Protein 5N4K (pdb70)

GO terms:
  GO:0030430 host cell cytoplasm (C, IDA)
  GO:0003677 DNA binding (F, IDA)
  GO:0003723 RNA binding (F, IDA)

Foldseek 3Di:
DPDDDDDDWFAALAFWKFFDDDDDPQVQDDQAWFFDDDDDLQFSWWKWAWDWDFDDDVTGTGTIITGTDTALETPPNPDFAPDDDPRIHIHHDPSYHRDHGPPYGDDPPDDHHHGDGPDDRDPRIDGDDD/DDDDDDDWFDFLAFWKFFPDPDDPQPQQDQAWFFDDDDDLQFSWWKWAWDWDFDDDVTGTGTIITGTDTALETPPNPDFAPDDDPRIHIHHDPSYHRDHGPPYGDDPPDDHHHGDGPDDRDPRIDG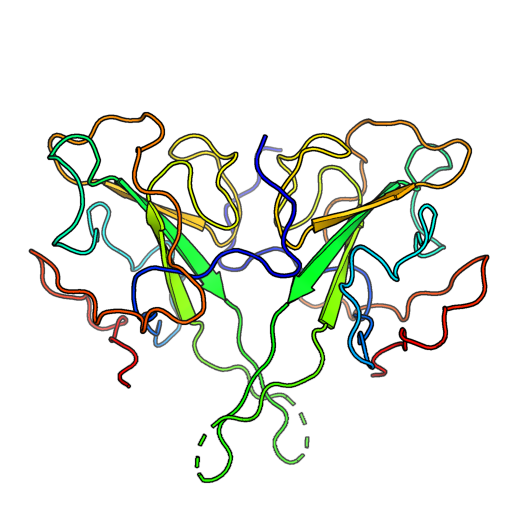DDD

Secondary structure (DSSP, 8-state):
--PPP-SSPPPPSBPPEEE-SSS-HHHHS-TT---SSSS-GGG-EEEEEEEEEEE----EEEEEEEEEEETT-STTTTPPTT---TTEEEEE-TT--SS--S-----TTSPPBPP--SSPPPTTEEEPP-/-----SSPPPPSBPPEEE-SSS-HHHHS-TT---SSSS-GGG-EEEEEEEEEEE----EEEEEEEEEEETT-STTTTPPTT---TTEEEEE-TT--SS--S-----TTSPPBPP--SSPPPTTEEE---

Organism: Human coronavirus NL63 (NCBI:txid277944)

B-factor: mean 22.77, std 13.0, range [8.79, 83.4]

Solvent-accessible surface area: 14541 Å² total; per-residue (Å²): 151,81,73,89,162,126,70,26,35,17,28,6,19,5,26,11,0,44,3,44,88,116,75,13,0,65,159,11,10,33,175,30,0,1,0,80,68,56,43,87,144,51,17,22,1,0,0,0,32,6,79,58,53,124,140,113,65,138,132,62,99,38,53,14,43,0,43,2,20,1,2,12,5,1,14,8,105,39,3,164,48,168,70,131,13,40,6,14,11,37,1,22,47,154,43,26,104,90,81,100,17,100,36,33,59,35,75,124,148,80,99,40,98,90,3,137,35,76,58,90,56,28,130,20,8,52,45,32,112,170,234,91,85,155,124,72,27,34,18,26,6,17,5,12,20,0,46,0,54,49,118,85,8,1,54,149,14,10,34,175,31,0,1,0,81,68,54,44,83,146,57,16,22,1,0,0,0,31,5,78,77,51,64,127,117,72,151,92,63,124,35,51,6,38,0,45,2,21,1,3,12,4,2,13,7,105,35,3,155,46,164,72,169,15,41,6,14,11,38,0,21,47,154,41,25,117,91,90,100,17,98,36,34,58,34,97,119,149,88,94,44,98,79,3,126,37,77,61,89,55,30,127,27,9,52,45,39,78,142

Radius of gyration: 18.5 Å; Cα contacts (8 Å, |Δi|>4): 585; chains: 2; bounding box: 44×46×51 Å

Nearest PDB structures (foldseek):
  5n4k-assembly1_B  TM=1.006E+00  e=3.293E-24  Human coronavirus NL63
  8k75-assembly1_A  TM=9.625E-01  e=5.113E-14  Feline infectious peritonitis virus (strain 79-1146)
  7vnu-assembly4_D  TM=9.032E-01  e=4.075E-09  Severe acute respiratory syndrome coronavirus 2
  6lnn-assembly2_B  TM=8.751E-01  e=3.645E-09  Middle East respiratory syndrome-related coronavirus
  4ud1-assembly3_C  TM=8.391E-01  e=2.204E-09  Middle East respiratory syndrome-related coronavirus

InterPro domains:
  IPR001218 Nucleocapsid protein, coronavirus [PF00937] (17-347)
  IPR001218 Nucleocapsid protein, coronavirus [PIRSF003888] (8-358)
  IPR037179 Nucleocapsid protein, C-terminal [SSF103068] (227-334)
  IPR037195 Nucleocapsid protein, N-terminal [SSF110304] (1-150)
  IPR042548 Nucleocapsid protein, alphacoronavirus [MF_04095] (1-377)
  IPR044344 Nucleocapsid (N) protein, C-terminal domain, coronavirus [PS51929] (223-337)
  IPR044344 Nucleocapsid (N) protein, C-terminal domain, coronavirus [cd21595] (245-328)
  IPR044345 Nucleocapsid (N) protein, N-terminal domain, coronavirus [PS51928] (17-139)
  IPR044345 Nucleocapsid (N) protein, N-terminal domain, coronavirus [cd21554] (17-137)

Sequence (259 aa):
DRAARKKFPPPSFYMMPLLVSSSDKKAPYRRVIPRNLVPIGKGNNKDDEQIGYWNVQERWRMMRRRVDLPPKVHFYYLGTGPHKKDDLKKFRQRSDGVVWVAKEEGAKKTVNTSLGNRKRNQQKPLEPKFSIALPPELSVVEFRAARKKFPPPSFYMMPLLVSSSSDKKAPYRRVIPRNLVPIGKGNNKDDEQIGYWNVQERWRMRRRVDLPPKVHFYYLGTGPHKDDLKFRQRSDGVVWVAKEEGAKKTVNTSLGNRKRNQQKPLEPKKFSIALPPELSVVEF

Structure (mmCIF, N/CA/C/O backbone):
data_5N4K
#
_entry.id   5N4K
#
_cell.length_a   48.090
_cell.length_b   48.090
_cell.length_c   101.220
_cell.angle_alpha   90.00
_cell.angle_beta   90.00
_cell.angle_gamma   120.00
#
_symmetry.space_group_name_H-M   'P 32'
#
loop_
_entity.id
_entity.type
_entity.pdbx_description
1 polymer Nucleoprotein
2 non-polymer 'SULFATE ION'
3 water water
#
loop_
_atom_site.group_PDB
_atom_site.id
_atom_site.type_symbol
_atom_site.label_atom_id
_atom_site.label_alt_id
_atom_site.label_comp_id
_atom_site.label_asym_id
_atom_site.label_entity_id
_atom_site.label_seq_id
_atom_site.pdbx_PDB_ins_code
_atom_site.Cartn_x
_atom_site.Cartn_y
_atom_site.Cartn_z
_atom_site.occupancy
_atom_site.B_iso_or_equiv
_atom_site.auth_seq_id
_atom_site.auth_comp_id
_atom_site.auth_asym_id
_atom_site.auth_atom_id
_atom_site.pdbx_PDB_model_num
ATOM 1 N N . ASP A 1 19 ? -16.398 20.413 15.840 1.00 74.13 9 ASP A N 1
ATOM 2 C CA . ASP A 1 19 ? -16.171 20.576 17.312 1.00 68.58 9 ASP A CA 1
ATOM 3 C C . ASP A 1 19 ? -15.044 21.575 17.568 1.00 70.33 9 ASP A C 1
ATOM 4 O O . ASP A 1 19 ? -14.752 22.441 16.741 1.00 67.30 9 ASP A O 1
ATOM 6 N N . ARG A 1 20 ? -14.470 21.466 18.761 1.00 72.89 10 ARG A N 1
ATOM 7 C CA . ARG A 1 20 ? -13.060 21.763 19.021 1.00 67.80 10 ARG A CA 1
ATOM 8 C C . ARG A 1 20 ? -12.636 20.476 19.773 1.00 73.26 10 ARG A C 1
ATOM 9 O O . ARG A 1 20 ? -12.594 20.418 21.017 1.00 75.94 10 ARG A O 1
ATOM 11 N N . ALA A 1 21 ? -12.405 19.428 18.974 1.00 74.30 11 ALA A N 1
ATOM 12 C CA . ALA A 1 21 ? -12.130 18.048 19.432 1.00 72.11 11 ALA A CA 1
ATOM 13 C C . ALA A 1 21 ? -11.072 17.871 20.565 1.00 68.25 11 ALA A C 1
ATOM 14 O O . ALA A 1 21 ? -10.094 18.636 20.651 1.00 70.63 11 ALA A O 1
ATOM 16 N N . ALA A 1 22 ? -11.274 16.849 21.411 1.00 53.65 12 ALA A N 1
ATOM 17 C CA . ALA A 1 22 ? -10.283 16.444 22.408 1.00 45.98 12 ALA A CA 1
ATOM 18 C C . ALA A 1 22 ? -8.900 16.272 21.770 1.00 45.45 12 ALA A C 1
ATOM 19 O O . ALA A 1 22 ? -8.764 15.814 20.618 1.00 40.55 12 ALA A O 1
ATOM 21 N N . ARG A 1 23 ? -7.874 16.645 22.518 1.00 41.76 13 ARG A N 1
ATOM 22 C CA . ARG A 1 23 ? -6.510 16.487 22.026 1.00 40.65 13 ARG A CA 1
ATOM 23 C C . ARG A 1 23 ? -6.098 15.018 22.002 1.00 37.90 13 ARG A C 1
ATOM 24 O O . ARG A 1 23 ? -6.502 14.195 22.849 1.00 37.96 13 ARG A O 1
ATOM 32 N N . LYS A 1 24 ? -5.306 14.716 20.976 1.00 31.23 14 LYS A N 1
ATOM 33 C CA . LYS A 1 24 ? -4.727 13.433 20.715 1.00 28.73 14 LYS A CA 1
ATOM 34 C C . LYS A 1 24 ? -3.232 13.496 20.920 1.00 25.74 14 LYS A C 1
ATOM 35 O O . LYS A 1 24 ? -2.613 14.576 20.848 1.00 31.90 14 LYS A O 1
ATOM 41 N N . LYS A 1 25 ? -2.634 12.366 21.168 1.00 24.65 15 LYS A N 1
ATOM 42 C CA . LYS A 1 25 ? -1.246 12.395 21.522 1.00 25.19 15 LYS A CA 1
ATOM 43 C C . LYS A 1 25 ? -0.260 12.491 20.383 1.00 24.14 15 LYS A C 1
ATOM 44 O O . LYS A 1 25 ? 0.848 12.890 20.620 1.00 21.07 15 LYS A O 1
ATOM 50 N N . PHE A 1 26 ? -0.639 12.134 19.137 1.00 18.70 16 PHE A N 1
ATOM 51 C CA . PHE A 1 26 ? 0.265 12.085 18.026 1.00 18.87 16 PHE A CA 1
ATOM 52 C C . PHE A 1 26 ? -0.315 12.977 16.940 1.00 16.61 16 PHE A C 1
ATOM 53 O O . PHE A 1 26 ? -1.515 13.246 16.920 1.00 16.66 16 PHE A O 1
ATOM 61 N N . PRO A 1 27 ? 0.558 13.440 16.056 1.00 15.64 17 PRO A N 1
ATOM 62 C CA . PRO A 1 27 ? 0.015 14.204 14.942 1.00 15.64 17 PRO A CA 1
ATOM 63 C C . PRO A 1 27 ? -0.850 13.336 14.053 1.00 14.01 17 PRO A C 1
ATOM 64 O O . PRO A 1 27 ? -0.730 12.095 14.064 1.00 15.88 17 PRO A O 1
ATOM 68 N N . PRO A 1 28 ? -1.739 13.987 13.296 1.00 14.30 18 PRO A N 1
ATOM 69 C CA . PRO A 1 28 ? -2.702 13.183 12.565 1.00 15.85 18 PRO A CA 1
ATOM 70 C C . PRO A 1 28 ? -2.090 12.364 11.443 1.00 15.48 18 PRO A C 1
ATOM 71 O O . PRO A 1 28 ? -1.176 12.812 10.744 1.00 15.10 18 PRO A O 1
ATOM 75 N N . PRO A 1 29 ? -2.668 11.148 11.225 1.00 15.51 19 PRO A N 1
ATOM 76 C CA . PRO A 1 29 ? -2.215 10.349 10.107 1.00 15.76 19 PRO A CA 1
ATOM 77 C C . PRO A 1 29 ? -2.843 10.787 8.791 1.00 13.05 19 PRO A C 1
ATOM 78 O O . PRO A 1 29 ? -3.912 11.339 8.748 1.00 14.63 19 PRO A O 1
ATOM 82 N N . SER A 1 30 ? -2.144 10.480 7.715 1.00 13.38 20 SER A N 1
ATOM 83 C CA . SER A 1 30 ? -2.609 10.739 6.343 1.00 12.02 20 SER A CA 1
ATOM 84 C C . SER A 1 30 ? -3.575 9.662 5.925 1.00 14.17 20 SER A C 1
ATOM 85 O O . SER A 1 30 ? -3.448 8.515 6.294 1.00 14.48 20 SER A O 1
ATOM 88 N N . PHE A 1 31 ? -4.517 10.044 5.094 1.00 12.89 21 PHE A N 1
ATOM 89 C CA . PHE A 1 31 ? -5.392 9.061 4.448 1.00 11.69 21 PHE A CA 1
ATOM 90 C C . PHE A 1 31 ? -4.628 8.153 3.520 1.00 14.65 21 PHE A C 1
ATOM 91 O O . PHE A 1 31 ? -5.189 7.070 3.124 1.00 16.02 21 PHE A O 1
ATOM 99 N N . TYR A 1 32 ? -3.438 8.522 3.068 1.00 12.38 22 TYR A N 1
ATOM 100 C CA . TYR A 1 32 ? -2.736 7.835 2.020 1.00 11.73 22 TYR A CA 1
ATOM 101 C C . TYR A 1 32 ? -1.374 7.321 2.456 1.00 12.63 22 TYR A C 1
ATOM 102 O O . TYR A 1 32 ? -0.746 7.901 3.321 1.00 12.63 22 TYR A O 1
ATOM 111 N N . MET A 1 33 ? -0.909 6.238 1.828 1.00 12.96 23 MET A N 1
ATOM 112 C CA A MET A 1 33 ? 0.471 5.875 1.902 0.70 13.78 23 MET A CA 1
ATOM 113 C CA B MET A 1 33 ? 0.477 5.849 1.883 0.30 13.84 23 MET A CA 1
ATOM 114 C C . MET A 1 33 ? 1.369 7.012 1.454 1.00 12.81 23 MET A C 1
ATOM 115 O O . MET A 1 33 ? 0.979 7.799 0.580 1.00 13.01 23 MET A O 1
ATOM 124 N N . PRO A 1 34 ? 2.586 7.089 1.976 1.00 12.67 24 PRO A N 1
ATOM 125 C CA . PRO A 1 34 ? 3.544 8.108 1.507 1.00 12.96 24 PRO A CA 1
ATOM 126 C C . PRO A 1 34 ? 4.100 7.796 0.145 1.00 15.14 24 PRO A C 1
ATOM 127 O O . PRO A 1 34 ? 4.025 6.653 -0.366 1.00 15.48 24 PRO A O 1
ATOM 131 N N . LEU A 1 35 ? 4.750 8.804 -0.450 1.00 12.28 25 LEU A N 1
ATOM 132 C CA . LEU A 1 35 ? 5.636 8.617 -1.570 1.00 13.33 25 LEU A CA 1
ATOM 133 C C . LEU A 1 35 ? 7.059 8.706 -1.023 1.00 13.67 25 LEU A C 1
ATOM 134 O O . LEU A 1 35 ? 7.361 9.376 0.002 1.00 13.22 25 LEU A O 1
ATOM 139 N N . LEU A 1 36 ? 7.991 8.092 -1.785 1.00 14.32 26 LEU A N 1
ATOM 140 C CA . LEU A 1 36 ? 9.390 8.177 -1.528 1.00 14.69 26 LEU A CA 1
ATOM 141 C C . LEU A 1 36 ? 10.024 9.131 -2.575 1.00 13.10 26 LEU A C 1
ATOM 142 O O . LEU A 1 36 ? 9.710 9.024 -3.751 1.00 14.36 26 LEU A O 1
ATOM 147 N N . VAL A 1 37 ? 10.932 9.988 -2.134 1.00 15.05 27 VAL A N 1
ATOM 148 C CA . VAL A 1 37 ? 11.622 10.916 -3.031 1.00 14.20 27 VAL A CA 1
ATOM 149 C C . VAL A 1 37 ? 13.042 10.442 -3.202 1.00 15.22 27 VAL A C 1
ATOM 150 O O . VAL A 1 37 ? 13.864 10.623 -2.303 1.00 15.90 27 VA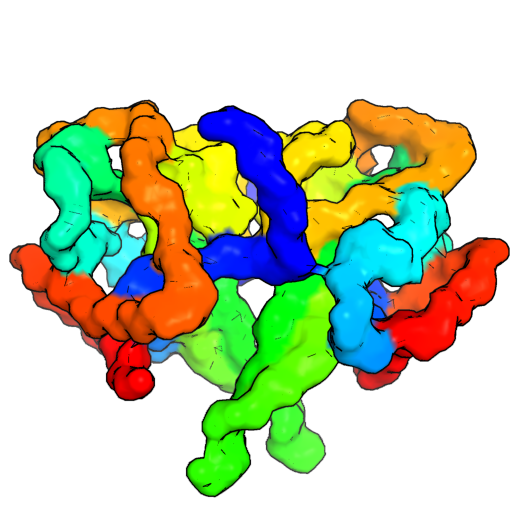L A O 1
ATOM 154 N N . SER A 1 38 ? 13.314 9.792 -4.352 1.00 15.09 28 SER A N 1
ATOM 155 C CA A SER A 1 38 ? 14.636 9.256 -4.693 0.30 15.53 28 SER A CA 1
ATOM 156 C CA B SER A 1 38 ? 14.663 9.281 -4.590 0.70 17.73 28 SER A CA 1
ATOM 157 C C . SER A 1 38 ? 15.467 10.349 -5.374 1.00 19.72 28 SER A C 1
ATOM 158 O O . SER A 1 38 ? 15.047 11.550 -5.497 1.00 24.36 28 SER A O 1
ATOM 163 N N . SER A 1 39 ? 16.530 9.978 -6.008 1.00 21.94 29 SER A N 1
ATOM 164 C CA . SER A 1 39 ? 17.486 11.002 -6.579 1.00 27.41 29 SER A CA 1
ATOM 165 C C . SER A 1 39 ? 17.899 12.208 -5.640 1.00 27.42 29 SER A C 1
ATOM 166 O O . SER A 1 39 ? 17.736 12.118 -4.421 1.00 29.82 29 SER A O 1
ATOM 169 N N . ASP A 1 40 ? 18.471 13.292 -6.202 1.00 29.56 30 ASP A N 1
ATOM 170 C CA . ASP A 1 40 ? 19.054 14.380 -5.387 1.00 37.50 30 ASP A CA 1
ATOM 171 C C . ASP A 1 40 ? 18.111 15.569 -5.029 1.00 41.50 30 ASP A C 1
ATOM 172 O O . ASP A 1 40 ? 18.110 16.107 -3.880 1.00 45.21 30 ASP A O 1
ATOM 177 N N . LYS A 1 41 ? 17.243 15.867 -5.978 1.00 32.84 31 LYS A N 1
ATOM 178 C CA A LYS A 1 41 ? 16.439 17.101 -5.984 0.50 29.04 31 LYS A CA 1
ATOM 179 C CA B LYS A 1 41 ? 16.458 17.106 -5.970 0.50 28.39 31 LYS A CA 1
ATOM 180 C C . LYS A 1 41 ? 15.499 17.230 -4.780 1.00 29.32 31 LYS A C 1
ATOM 181 O O . LYS A 1 41 ? 14.949 16.233 -4.272 1.00 30.68 31 LYS A O 1
ATOM 192 N N . ALA A 1 42 ? 15.260 18.459 -4.417 1.00 25.97 32 ALA A N 1
ATOM 193 C CA . ALA A 1 42 ? 14.294 18.797 -3.359 1.00 26.57 32 ALA A CA 1
ATOM 194 C C . ALA A 1 42 ? 12.891 18.327 -3.727 1.00 21.21 32 ALA A C 1
ATOM 195 O O . ALA A 1 42 ? 12.405 18.486 -4.821 1.00 21.42 32 ALA A O 1
ATOM 197 N N . PRO A 1 43 ? 12.169 17.853 -2.701 1.00 19.02 33 PRO A N 1
ATOM 198 C CA . PRO A 1 43 ? 10.761 17.541 -2.905 1.00 16.72 33 PRO A CA 1
ATOM 199 C C . PRO A 1 43 ? 9.962 18.663 -3.539 1.00 16.87 33 PRO A C 1
ATOM 200 O O . PRO A 1 43 ? 9.077 18.433 -4.414 1.00 17.21 33 PRO A O 1
ATOM 204 N N . TYR A 1 44 ? 10.185 19.918 -3.081 1.00 16.90 34 TYR A N 1
ATOM 205 C CA . TYR A 1 44 ? 9.471 21.001 -3.710 1.00 17.39 34 TYR A CA 1
ATOM 206 C C . TYR A 1 44 ? 9.659 21.193 -5.231 1.00 18.51 34 TYR A C 1
ATOM 207 O O . TYR A 1 44 ? 8.798 21.768 -5.857 1.00 20.16 34 TYR A O 1
ATOM 216 N N . ARG A 1 45 ? 10.778 20.677 -5.690 1.00 19.73 35 ARG A N 1
ATOM 217 C CA A ARG A 1 45 ? 11.136 20.727 -7.106 0.50 23.24 35 ARG A CA 1
ATOM 218 C CA B ARG A 1 45 ? 11.087 20.743 -7.117 0.50 21.57 35 ARG A CA 1
ATOM 219 C C . ARG A 1 45 ? 10.492 19.622 -7.909 1.00 21.58 35 ARG A C 1
ATOM 220 O O . ARG A 1 45 ? 10.053 19.816 -9.053 1.00 24.03 35 ARG A O 1
ATOM 235 N N . VAL A 1 46 ? 10.359 18.440 -7.330 1.00 17.22 36 VAL A N 1
ATOM 236 C CA . VAL A 1 46 ? 9.921 17.324 -8.052 1.00 18.27 36 VAL A CA 1
ATOM 237 C C . VAL A 1 46 ? 8.455 17.018 -8.024 1.00 17.25 36 VAL A C 1
ATOM 238 O O . VAL A 1 46 ? 7.906 16.307 -8.865 1.00 19.16 36 VAL A O 1
ATOM 242 N N . ILE A 1 47 ? 7.751 17.482 -6.983 1.00 13.33 37 ILE A N 1
ATOM 243 C CA . ILE A 1 47 ? 6.382 17.164 -6.863 1.00 12.38 37 ILE A CA 1
ATOM 244 C C . ILE A 1 47 ? 5.561 18.122 -7.711 1.00 13.87 37 ILE A C 1
ATOM 245 O O . ILE A 1 47 ? 5.623 19.361 -7.488 1.00 14.33 37 ILE A O 1
ATOM 250 N N . PRO A 1 48 ? 4.827 17.636 -8.734 1.00 12.82 38 PRO A N 1
ATOM 251 C CA . PRO A 1 48 ? 4.048 18.555 -9.615 1.00 12.90 38 PRO A CA 1
ATOM 252 C C . PRO A 1 48 ? 3.014 19.364 -8.838 1.00 11.86 38 PRO A C 1
ATOM 253 O O . PRO A 1 48 ? 2.477 18.926 -7.819 1.00 11.80 38 PRO A O 1
ATOM 257 N N . ARG A 1 49 ? 2.684 20.567 -9.393 1.00 12.57 39 ARG A N 1
ATOM 258 C CA . ARG A 1 49 ? 1.751 21.500 -8.816 1.00 12.45 39 ARG A CA 1
ATOM 259 C C . ARG A 1 49 ? 0.447 20.893 -8.502 1.00 11.29 39 ARG A C 1
ATOM 260 O O . ARG A 1 49 ? -0.265 21.392 -7.608 1.00 11.69 39 ARG A O 1
ATOM 268 N N . ASN A 1 50 ? 0.003 19.854 -9.254 1.00 11.06 40 ASN A N 1
ATOM 269 C CA . ASN A 1 50 ? -1.305 19.337 -9.170 1.00 11.83 40 ASN A CA 1
ATOM 270 C C . ASN A 1 50 ? -1.322 17.850 -8.755 1.00 11.77 40 ASN A C 1
ATOM 271 O O . ASN A 1 50 ? -2.304 17.149 -9.021 1.00 13.92 40 ASN A O 1
ATOM 276 N N . LEU A 1 51 ? -0.327 17.442 -7.965 1.00 11.36 41 LEU A N 1
ATOM 277 C CA . LEU A 1 51 ? -0.213 16.021 -7.520 1.00 11.71 41 LEU A CA 1
ATOM 278 C C . LEU A 1 51 ? -1.085 15.855 -6.299 1.00 11.77 41 LEU A C 1
ATOM 279 O O . LEU A 1 51 ? -0.594 15.763 -5.144 1.00 12.15 41 LEU A O 1
ATOM 284 N N . VAL A 1 52 ? -2.395 15.716 -6.513 1.00 11.01 42 VAL A N 1
ATOM 285 C CA . VAL A 1 52 ? -3.400 15.490 -5.499 1.00 11.22 42 VAL A CA 1
ATOM 286 C C . VAL A 1 52 ? -3.955 14.056 -5.633 1.00 12.33 42 VAL A C 1
ATOM 287 O O . VAL A 1 52 ? -4.521 13.758 -6.705 1.00 12.65 42 VAL A O 1
ATOM 291 N N . PRO A 1 53 ? -3.878 13.226 -4.579 1.00 11.57 43 PRO A N 1
ATOM 292 C CA . PRO A 1 53 ? -4.499 11.883 -4.686 1.00 12.65 43 PRO A CA 1
ATOM 293 C C . PRO A 1 53 ? -5.922 11.987 -5.008 1.00 12.68 43 PRO A C 1
ATOM 294 O O . PRO A 1 53 ? -6.649 12.861 -4.612 1.00 15.25 43 PRO A O 1
ATOM 298 N N . ILE A 1 54 ? -6.412 11.003 -5.769 1.00 14.21 44 ILE A N 1
ATOM 299 C CA . ILE A 1 54 ? -7.816 10.932 -6.173 1.00 14.46 44 ILE A CA 1
ATOM 300 C C . ILE A 1 54 ? -8.703 10.126 -5.187 1.00 15.08 44 ILE A C 1
ATOM 301 O O . ILE A 1 54 ? -8.205 9.199 -4.616 1.00 19.59 44 ILE A O 1
ATOM 306 N N . GLY A 1 55 ? -9.939 10.546 -5.004 1.00 16.74 45 GLY A N 1
ATOM 307 C CA . GLY A 1 55 ? -11.046 9.707 -4.446 1.00 20.20 45 GLY A CA 1
ATOM 308 C C . GLY A 1 55 ? -11.744 10.169 -3.179 1.00 18.90 45 GLY A C 1
ATOM 309 O O . GLY A 1 55 ? -12.557 9.446 -2.644 1.00 18.70 45 GLY A O 1
ATOM 310 N N . LYS A 1 56 ? -11.452 11.400 -2.676 1.00 15.00 46 LYS A N 1
ATOM 311 C CA . LYS A 1 56 ? -12.185 11.966 -1.558 1.00 14.99 46 LYS A CA 1
ATOM 312 C C . LYS A 1 56 ? -12.493 13.420 -1.884 1.00 16.06 46 LYS A C 1
ATOM 313 O O . LYS A 1 56 ? -11.689 14.070 -2.506 1.00 16.53 46 LYS A O 1
ATOM 319 N N . GLY A 1 57 ? -13.622 13.822 -1.399 1.00 15.55 47 GLY A N 1
ATOM 320 C CA . GLY A 1 57 ? -13.989 15.252 -1.447 1.00 15.74 47 GLY A CA 1
ATOM 321 C C . GLY A 1 57 ? -14.639 15.648 -2.709 1.00 17.09 47 GLY A C 1
ATOM 322 O O . GLY A 1 57 ? -14.648 14.913 -3.694 1.00 19.79 47 GLY A O 1
ATOM 323 N N . ASN A 1 58 ? -15.160 16.836 -2.667 1.00 15.00 48 ASN A N 1
ATOM 324 C CA A ASN A 1 58 ? -15.711 17.425 -3.869 0.70 16.07 48 ASN A CA 1
ATOM 325 C CA B ASN A 1 58 ? -15.744 17.543 -3.803 0.30 15.98 48 ASN A CA 1
ATOM 326 C C . ASN A 1 58 ? -14.678 18.183 -4.717 1.00 15.18 48 ASN A C 1
ATOM 327 O O . ASN A 1 58 ? -13.499 18.270 -4.370 1.00 14.02 48 ASN A O 1
ATOM 336 N N . LYS A 1 59 ? -15.059 18.723 -5.862 1.00 15.85 49 LYS A N 1
ATOM 337 C CA . LYS A 1 59 ? -14.104 19.304 -6.755 1.00 15.65 49 LYS A CA 1
ATOM 338 C C . LYS A 1 59 ? -13.352 20.469 -6.069 1.00 14.02 49 LYS A C 1
ATOM 339 O O . LYS A 1 59 ? -12.101 20.621 -6.235 1.00 14.73 49 LYS A O 1
ATOM 345 N N . ASP A 1 60 ? -14.017 21.199 -5.208 1.00 13.26 50 ASP A N 1
ATOM 346 C CA A ASP A 1 60 ? -13.347 22.307 -4.625 0.50 15.06 50 ASP A CA 1
ATOM 347 C CA B ASP A 1 60 ? -13.477 22.342 -4.439 0.50 12.52 50 ASP A CA 1
ATOM 348 C C . ASP A 1 60 ? -12.352 21.913 -3.530 1.00 12.74 50 ASP A C 1
ATOM 349 O O . ASP A 1 60 ? -11.524 22.722 -3.105 1.00 12.42 50 ASP A O 1
ATOM 358 N N . GLU A 1 61 ? -12.345 20.653 -3.123 1.00 12.32 51 GLU A N 1
ATOM 359 C CA . GLU A 1 61 ? -11.499 20.143 -2.044 1.00 11.65 51 GLU A CA 1
ATOM 360 C C . GLU A 1 61 ? -10.254 19.444 -2.542 1.00 11.63 51 GLU A C 1
ATOM 361 O O . GLU A 1 61 ? -9.525 18.873 -1.720 1.00 11.98 51 GLU A O 1
ATOM 367 N N . GLN A 1 62 ? -9.938 19.459 -3.825 1.00 10.76 52 GLN A N 1
ATOM 368 C CA . GLN A 1 62 ? -8.785 18.717 -4.363 1.00 11.14 52 GLN A CA 1
ATOM 369 C C . GLN A 1 62 ? -7.541 19.611 -4.270 1.00 10.44 52 GLN A C 1
ATOM 370 O O . GLN A 1 62 ? -6.983 20.125 -5.212 1.00 10.70 52 GLN A O 1
ATOM 376 N N . ILE A 1 63 ? -7.102 19.795 -3.009 1.00 10.14 53 ILE A N 1
ATOM 377 C CA . ILE A 1 63 ? -6.081 20.786 -2.671 1.00 10.15 53 ILE A CA 1
ATOM 378 C C . ILE A 1 63 ? -5.471 20.384 -1.295 1.00 9.95 53 ILE A C 1
ATOM 379 O O . ILE A 1 63 ? -6.203 19.948 -0.404 1.00 10.82 53 ILE A O 1
ATOM 384 N N . GLY A 1 64 ? -4.169 20.612 -1.146 1.00 9.45 54 GLY A N 1
ATOM 385 C CA . GLY A 1 64 ? -3.552 20.333 0.129 1.00 9.69 54 GLY A CA 1
ATOM 386 C C . GLY A 1 64 ? -2.076 20.427 0.002 1.00 10.16 54 GLY A C 1
ATOM 387 O O . GLY A 1 64 ? -1.517 21.227 -0.740 1.00 9.32 54 GLY A O 1
ATOM 388 N N . TYR A 1 65 ? -1.398 19.590 0.816 1.00 9.53 55 TYR A N 1
ATOM 389 C CA . TYR A 1 65 ? 0.067 19.623 0.851 1.00 9.57 55 TYR A CA 1
ATOM 390 C C . TYR A 1 65 ? 0.674 18.245 1.094 1.00 8.94 55 TYR A C 1
ATOM 391 O O . TYR A 1 65 ? 0.017 17.375 1.678 1.00 10.06 55 TYR A O 1
ATOM 400 N N . TRP A 1 66 ? 1.916 18.132 0.646 1.00 9.06 56 TRP A N 1
ATOM 401 C CA . TRP A 1 66 ? 2.809 17.002 0.988 1.00 9.11 56 TRP A CA 1
ATOM 402 C C . TRP A 1 66 ? 3.780 17.471 2.045 1.00 11.34 56 TRP A C 1
ATOM 403 O O . TRP A 1 66 ? 4.418 18.463 1.882 1.00 11.95 56 TRP A O 1
ATOM 414 N N . ASN A 1 67 ? 3.855 16.728 3.134 1.00 10.52 57 ASN A N 1
ATOM 415 C CA . ASN A 1 67 ? 4.723 17.066 4.282 1.00 11.01 57 ASN A CA 1
ATOM 416 C C . ASN A 1 67 ? 5.970 16.131 4.235 1.00 9.71 57 ASN A C 1
ATOM 417 O O . ASN A 1 67 ? 5.806 14.909 4.237 1.00 11.31 57 ASN A O 1
ATOM 422 N N . VAL A 1 68 ? 7.109 16.719 4.182 1.00 11.03 58 VAL A N 1
ATOM 423 C CA . VAL A 1 68 ? 8.362 15.960 4.135 1.00 12.13 58 VAL A CA 1
ATOM 424 C C . VAL A 1 68 ? 8.742 15.399 5.471 1.00 14.93 58 VAL A C 1
ATOM 425 O O . VAL A 1 68 ? 8.754 16.141 6.474 1.00 17.06 58 VAL A O 1
ATOM 429 N N . GLN A 1 69 ? 9.111 14.130 5.458 1.00 15.36 59 GLN A N 1
ATOM 430 C CA . GLN A 1 69 ? 9.681 13.372 6.605 1.00 17.78 59 GLN A CA 1
ATOM 431 C C . GLN A 1 69 ? 11.163 13.061 6.235 1.00 17.07 59 GLN A C 1
ATOM 432 O O . GLN A 1 69 ? 11.394 12.284 5.302 1.00 18.24 59 GLN A O 1
ATOM 438 N N . GLU A 1 70 ? 12.104 13.653 6.929 1.00 17.78 60 GLU A N 1
ATOM 439 C CA . GLU A 1 70 ? 13.544 13.317 6.751 1.00 20.35 60 GLU A CA 1
ATOM 440 C C . GLU A 1 70 ? 13.745 11.960 7.424 1.00 22.21 60 GLU A C 1
ATOM 441 O O . GLU A 1 70 ? 13.143 11.676 8.449 1.00 21.40 60 GLU A O 1
ATOM 447 N N . ARG A 1 71 ? 14.587 11.094 6.824 1.00 19.24 61 ARG A N 1
ATOM 448 C CA . ARG A 1 71 ? 14.765 9.706 7.237 1.00 21.91 61 ARG A CA 1
ATOM 449 C C . ARG A 1 71 ? 16.296 9.366 7.287 1.00 21.36 61 ARG A C 1
ATOM 450 O O . ARG A 1 71 ? 17.025 9.782 6.425 1.00 21.69 61 ARG A O 1
ATOM 458 N N . TRP A 1 72 ? 16.748 8.807 8.390 1.00 28.47 62 TRP A N 1
ATOM 459 C CA . TRP A 1 72 ? 18.172 8.409 8.506 1.00 29.76 62 TRP A CA 1
ATOM 460 C C . TRP A 1 72 ? 18.242 7.388 9.548 1.00 33.19 62 TRP A C 1
ATOM 461 O O . TRP A 1 72 ? 17.599 7.549 10.591 1.00 40.48 62 TRP A O 1
ATOM 472 N N . ARG A 1 73 ? 19.095 6.377 9.336 1.00 35.69 63 ARG A N 1
ATOM 473 C CA . ARG A 1 73 ? 19.332 5.408 10.361 1.00 40.47 63 ARG A CA 1
ATOM 474 C C . ARG A 1 73 ? 20.824 5.178 10.583 1.00 42.66 63 ARG A C 1
ATOM 475 O O . ARG A 1 73 ? 21.660 5.642 9.817 1.00 31.66 63 ARG A O 1
ATOM 483 N N . MET A 1 74 ? 21.104 4.542 11.719 1.00 47.27 64 MET A N 1
ATOM 484 C CA A MET A 1 74 ? 22.442 4.070 12.018 0.50 46.32 64 MET A CA 1
ATOM 485 C CA B MET A 1 74 ? 22.422 4.048 12.083 0.50 47.70 64 MET A CA 1
ATOM 486 C C . MET A 1 74 ? 22.577 2.636 11.522 1.00 47.64 64 MET A C 1
ATOM 487 O O . MET A 1 74 ? 21.665 1.785 11.715 1.00 42.84 64 MET A O 1
ATOM 496 N N . ARG A 1 75 ? 23.689 2.400 10.814 1.00 49.40 65 ARG A N 1
ATOM 497 C CA . ARG A 1 75 ? 24.177 1.046 10.485 1.00 60.34 65 ARG A CA 1
ATOM 498 C C . ARG A 1 75 ? 25.726 1.094 10.763 1.00 62.18 65 ARG A C 1
ATOM 499 O O . ARG A 1 75 ? 26.458 1.794 10.065 1.00 60.31 65 ARG A O 1
ATOM 501 N N . ARG A 1 76 ? 26.178 0.397 11.828 1.00 67.27 66 ARG A N 1
ATOM 502 C CA . ARG A 1 76 ? 27.505 0.603 12.493 1.00 62.19 66 ARG A CA 1
ATOM 503 C C . ARG A 1 76 ? 27.587 1.909 13.310 1.00 59.08 66 ARG A C 1
ATOM 504 O O . ARG A 1 76 ? 27.807 2.994 12.766 1.00 63.97 66 ARG A O 1
ATOM 506 N N . ARG A 1 79 ? 25.720 6.447 10.345 1.00 49.20 69 ARG A N 1
ATOM 507 C CA . ARG A 1 79 ? 24.472 7.156 9.977 1.00 50.49 69 ARG A CA 1
ATOM 508 C C . ARG A 1 79 ? 24.278 7.230 8.486 1.00 41.34 69 ARG A C 1
ATOM 509 O O . ARG A 1 79 ? 25.063 7.844 7.764 1.00 44.24 69 ARG A O 1
ATOM 517 N N . VAL A 1 80 ? 23.178 6.642 8.041 1.00 31.78 70 VAL A N 1
ATOM 518 C CA . VAL A 1 80 ? 22.867 6.526 6.670 1.00 27.16 70 VAL A CA 1
ATOM 519 C C . VAL A 1 80 ? 21.596 7.416 6.446 1.00 21.56 70 VAL A C 1
ATOM 520 O O . VAL A 1 80 ? 20.576 7.103 6.982 1.00 25.38 70 VAL A O 1
ATOM 524 N N . ASP A 1 81 ? 21.765 8.441 5.657 1.00 21.78 71 ASP A N 1
ATOM 525 C CA . ASP A 1 81 ? 20.641 9.268 5.248 1.00 23.63 71 ASP A CA 1
ATOM 526 C C . ASP A 1 81 ? 19.851 8.498 4.164 1.00 26.47 71 ASP A C 1
ATOM 527 O O . ASP A 1 81 ? 20.433 7.964 3.201 1.00 29.60 71 ASP A O 1
ATOM 532 N N . LEU A 1 82 ? 18.554 8.417 4.352 1.00 17.99 72 LEU A N 1
ATOM 533 C CA . LEU A 1 82 ? 17.655 7.678 3.466 1.00 17.78 72 LEU A CA 1
ATOM 534 C C . LEU A 1 82 ? 16.834 8.690 2.625 1.00 18.58 72 LEU A C 1
ATOM 535 O O . LEU A 1 82 ? 16.754 9.889 2.924 1.00 18.44 72 LEU A O 1
ATOM 540 N N . PRO A 1 83 ? 16.248 8.259 1.491 1.00 16.92 73 PRO A N 1
ATOM 541 C CA . PRO A 1 83 ? 15.339 9.101 0.768 1.00 15.91 73 PRO A CA 1
ATOM 542 C C . PRO A 1 83 ? 14.207 9.529 1.694 1.00 14.22 73 PRO A C 1
ATOM 543 O O . PRO A 1 83 ? 13.672 8.788 2.485 1.00 14.57 73 PRO A O 1
ATOM 547 N N . PRO A 1 84 ? 13.852 10.818 1.557 1.00 14.07 74 PRO A N 1
ATOM 548 C CA . PRO A 1 84 ? 12.737 11.276 2.390 1.00 15.87 74 PRO A CA 1
ATOM 549 C C . PRO A 1 84 ? 11.421 10.701 1.947 1.00 15.39 74 PRO A C 1
ATOM 550 O O . PRO A 1 84 ? 11.266 10.298 0.795 1.00 15.73 74 PRO A O 1
ATOM 554 N N . LYS A 1 85 ? 10.462 10.645 2.856 1.00 14.50 75 LYS A N 1
ATOM 555 C CA . LYS A 1 85 ? 9.108 10.338 2.525 1.00 15.87 75 LYS A CA 1
ATOM 556 C C . LYS A 1 85 ? 8.273 11.632 2.562 1.00 12.50 75 LYS A C 1
ATOM 557 O O . LYS A 1 85 ? 8.633 12.604 3.193 1.00 13.81 75 LYS A O 1
ATOM 563 N N . VAL A 1 86 ? 7.200 11.624 1.785 1.00 11.87 76 VAL A N 1
ATOM 564 C CA . VAL A 1 86 ? 6.211 12.700 1.835 1.00 10.90 76 VAL A CA 1
ATOM 565 C C . VAL A 1 86 ? 4.834 12.121 2.071 1.00 11.16 76 VAL A C 1
ATOM 566 O O . VAL A 1 86 ? 4.456 11.103 1.466 1.00 11.81 76 VAL A O 1
ATOM 570 N N . HIS A 1 87 ? 4.048 12.784 2.915 1.00 10.51 77 HIS A N 1
ATOM 571 C CA . HIS A 1 87 ? 2.671 12.347 3.199 1.00 10.58 77 HIS A CA 1
ATOM 572 C C . HIS A 1 87 ? 1.693 13.459 2.841 1.00 10.09 77 HIS A C 1
ATOM 573 O O . HIS A 1 87 ? 1.953 14.641 3.155 1.00 10.86 77 HIS A O 1
ATOM 580 N N . PHE A 1 88 ? 0.564 13.084 2.230 1.00 9.83 78 PHE A N 1
ATOM 581 C CA . PHE A 1 88 ? -0.370 14.088 1.738 1.00 9.92 78 PHE A CA 1
ATOM 582 C C . PHE A 1 88 ? -1.455 14.343 2.757 1.00 9.41 78 PHE A C 1
ATOM 583 O O . PHE A 1 88 ? -2.035 13.402 3.364 1.00 10.43 78 PHE A O 1
ATOM 591 N N . TYR A 1 89 ? -1.831 15.602 2.887 1.00 9.65 79 TYR A N 1
ATOM 592 C CA . TYR A 1 89 ? -2.939 16.034 3.710 1.00 9.69 79 TYR A CA 1
ATOM 593 C C . TYR A 1 89 ? -3.718 17.101 2.961 1.00 10.30 79 TYR A C 1
ATOM 594 O O . TYR A 1 89 ? -3.181 17.993 2.351 1.00 9.70 79 TYR A O 1
ATOM 603 N N . TYR A 1 90 ? -5.048 17.018 3.054 1.00 9.55 80 TYR A N 1
ATOM 604 C CA . TYR A 1 90 ? -5.924 18.046 2.491 1.00 9.24 80 TYR A CA 1
ATOM 605 C C . TYR A 1 90 ? -5.727 19.363 3.209 1.00 9.62 80 TYR A C 1
ATOM 606 O O . TYR A 1 90 ? -5.455 19.405 4.405 1.00 9.26 80 TYR A O 1
ATOM 615 N N . LEU A 1 91 ? -6.013 20.421 2.507 1.00 9.32 81 LEU A N 1
ATOM 616 C CA . LEU A 1 91 ? -5.921 21.762 3.069 1.00 9.84 81 LEU A CA 1
ATOM 617 C C . LEU A 1 91 ? -6.805 21.870 4.316 1.00 10.19 81 LEU A C 1
ATOM 618 O O . LEU A 1 91 ? -7.946 21.473 4.324 1.00 10.42 81 LEU A O 1
ATOM 623 N N . GLY A 1 92 ? -6.223 22.423 5.393 1.00 10.11 82 GLY A N 1
ATOM 624 C CA . GLY A 1 92 ? -6.936 22.544 6.670 1.00 10.90 82 GLY A CA 1
ATOM 625 C C . GLY A 1 92 ? -7.037 21.308 7.464 1.00 11.01 82 GLY A C 1
ATOM 626 O O . GLY A 1 92 ? -7.817 21.276 8.451 1.00 12.40 82 GLY A O 1
ATOM 627 N N . THR A 1 93 ? -6.202 20.305 7.149 1.00 10.51 83 THR A N 1
ATOM 628 C CA . THR A 1 93 ? -6.099 19.064 7.898 1.00 10.71 83 THR A CA 1
ATOM 629 C C . THR A 1 93 ? -4.639 18.770 8.122 1.00 10.41 83 THR A C 1
ATOM 630 O O . THR A 1 93 ? -3.798 19.454 7.603 1.00 10.63 83 THR A O 1
ATOM 634 N N . GLY A 1 94 ? -4.389 17.715 8.908 1.00 11.41 84 GLY A N 1
ATOM 635 C CA . GLY A 1 94 ? -3.003 17.226 9.109 1.00 10.25 84 GLY A CA 1
ATOM 636 C C . GLY A 1 94 ? -2.205 18.043 10.091 1.00 10.45 84 GLY A C 1
ATOM 637 O O . GLY A 1 94 ? -2.752 18.879 10.825 1.00 13.03 84 GLY A O 1
ATOM 638 N N . PRO A 1 95 ? -0.906 17.777 10.149 1.00 10.66 85 PRO A N 1
ATOM 639 C CA . PRO A 1 95 ? 0.011 18.476 11.096 1.00 11.18 85 PRO A CA 1
ATOM 640 C C . PRO A 1 95 ? 0.077 19.920 10.860 1.00 11.56 85 PRO A C 1
ATOM 641 O O . PRO A 1 95 ? 0.448 20.684 11.776 1.00 13.44 85 PRO A O 1
ATOM 645 N N . HIS A 1 96 ? -0.210 20.423 9.641 1.00 10.12 86 HIS A N 1
ATOM 646 C CA . HIS A 1 96 ? -0.200 21.848 9.271 1.00 10.84 86 HIS A CA 1
ATOM 647 C C . HIS A 1 96 ? -1.592 22.322 8.926 1.00 10.76 86 HIS A C 1
ATOM 648 O O . HIS A 1 96 ? -1.765 23.134 8.011 1.00 10.95 86 HIS A O 1
ATOM 655 N N . LYS A 1 97 ? -2.575 21.930 9.759 1.00 12.33 87 LYS A N 1
ATOM 656 C CA A LYS A 1 97 ? -3.953 22.325 9.526 0.50 11.68 87 LYS A CA 1
ATOM 657 C CA B LYS A 1 97 ? -3.963 22.322 9.600 0.50 13.05 87 LYS A CA 1
ATOM 658 C C . LYS A 1 97 ? -4.176 23.822 9.617 1.00 11.40 87 LYS A C 1
ATOM 659 O O . LYS A 1 97 ? -5.145 24.304 9.044 1.00 14.13 87 LYS A O 1
ATOM 670 N N . ASP A 1 98 ? -3.262 24.529 10.247 1.00 11.02 88 ASP A N 1
ATOM 671 C CA A ASP A 1 98 ? -3.245 25.944 10.537 0.50 11.75 88 ASP A CA 1
ATOM 672 C CA B ASP A 1 98 ? -3.535 25.944 10.402 0.50 13.77 88 ASP A CA 1
ATOM 673 C C . ASP A 1 98 ? -2.786 26.799 9.391 1.00 12.27 88 ASP A C 1
ATOM 674 O O . ASP A 1 98 ? -2.943 28.016 9.369 1.00 13.70 88 ASP A O 1
ATOM 683 N N . LEU A 1 99 ? -2.049 26.182 8.465 1.00 10.73 89 LEU A N 1
ATOM 684 C CA . LEU A 1 99 ? -1.497 26.906 7.325 1.00 11.17 89 LEU A CA 1
ATOM 685 C C . LEU A 1 99 ? -2.534 27.194 6.253 1.00 11.23 89 LEU A C 1
ATOM 686 O O . LEU A 1 99 ? -3.286 26.348 5.872 1.00 12.20 89 LEU A O 1
ATOM 691 N N . LYS A 1 100 ? -2.492 28.439 5.771 1.00 11.22 90 LYS A N 1
ATOM 692 C CA A LYS A 1 100 ? -3.226 28.837 4.577 0.50 11.61 90 LYS A CA 1
ATOM 693 C CA B LYS A 1 100 ? -3.246 28.768 4.565 0.50 11.48 90 LYS A CA 1
ATOM 694 C C . LYS A 1 100 ? -2.546 28.258 3.364 1.00 10.65 90 LYS A C 1
ATOM 695 O O . LYS A 1 100 ? -1.396 27.964 3.411 1.00 11.50 90 LYS A O 1
ATOM 706 N N . PHE A 1 101 ? -3.287 28.148 2.263 1.00 11.77 91 PHE A N 1
ATOM 707 C CA . PHE A 1 101 ? -2.708 27.572 1.070 1.00 10.99 91 PHE A CA 1
ATOM 708 C C . PHE A 1 101 ? -1.476 28.282 0.652 1.00 10.75 91 PHE A C 1
ATOM 709 O O . PHE A 1 101 ? -1.504 29.542 0.439 1.00 12.36 91 PHE A O 1
ATOM 717 N N . ARG A 1 102 ? -0.383 27.659 0.507 1.00 10.30 92 ARG A N 1
ATOM 718 C CA . ARG A 1 102 ? 0.884 28.150 0.069 1.00 10.70 92 ARG A CA 1
ATOM 719 C C . ARG A 1 102 ? 1.636 29.019 1.063 1.00 11.89 92 ARG A C 1
ATOM 7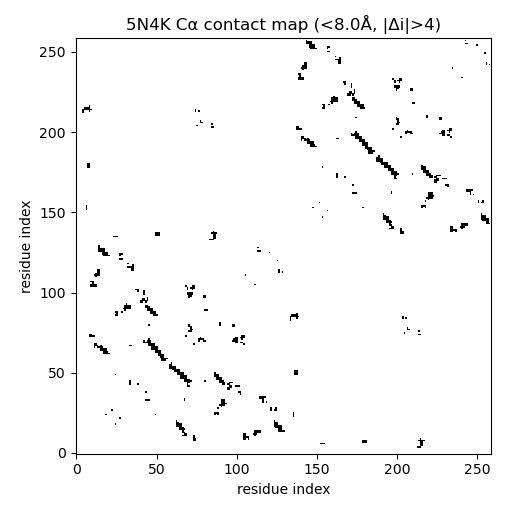20 O O . ARG A 1 102 ? 2.717 29.535 0.754 1.00 14.28 92 ARG A O 1
ATOM 728 N N . GLN A 1 103 ? 1.162 29.054 2.285 1.00 12.45 93 GLN A N 1
ATOM 729 C CA . GLN A 1 103 ? 1.963 29.644 3.375 1.00 12.38 93 GLN A CA 1
ATOM 730 C C . GLN A 1 103 ? 3.264 28.941 3.503 1.00 15.22 93 GLN A C 1
ATOM 731 O O . GLN A 1 103 ? 3.292 27.740 3.523 1.00 13.90 93 GLN A O 1
ATOM 737 N N . ARG A 1 104 ? 4.359 29.690 3.536 1.00 15.30 94 ARG A N 1
ATOM 738 C CA . ARG A 1 104 ? 5.648 29.071 3.409 1.00 15.87 94 ARG A CA 1
ATOM 739 C C . ARG A 1 104 ? 6.071 28.365 4.660 1.00 16.55 94 ARG A C 1
ATOM 740 O O . ARG A 1 104 ? 6.105 28.958 5.775 1.00 20.26 94 ARG A O 1
ATOM 748 N N . SER A 1 105 ? 6.455 27.098 4.561 1.00 14.49 95 SER A N 1
ATOM 749 C CA . SER A 1 105 ? 6.976 26.331 5.644 1.00 13.99 95 SER A CA 1
ATOM 750 C C . SER A 1 105 ? 7.936 25.289 5.097 1.00 14.50 95 SER A C 1
ATOM 751 O O . SER A 1 105 ? 7.542 24.494 4.214 1.00 15.11 95 SER A O 1
ATOM 754 N N . ASP A 1 106 ? 9.189 25.244 5.545 1.00 15.30 96 ASP A N 1
ATOM 755 C CA . ASP A 1 106 ? 10.113 24.376 4.898 1.00 15.45 96 ASP A CA 1
ATOM 756 C C . ASP A 1 106 ? 9.693 22.935 5.088 1.00 12.79 96 ASP A C 1
ATOM 757 O O . ASP A 1 106 ? 9.318 22.510 6.197 1.00 13.60 96 ASP A O 1
ATOM 762 N N . GLY A 1 107 ? 9.722 22.130 4.043 1.00 12.42 97 GLY A N 1
A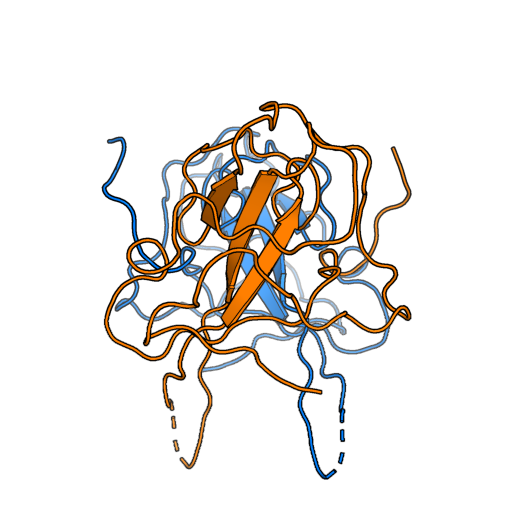TOM 763 C CA . GLY A 1 107 ? 9.278 20.760 4.059 1.00 13.06 97 GLY A CA 1
ATOM 764 C C . GLY A 1 107 ? 7.828 20.596 3.719 1.00 12.45 97 GLY A C 1
ATOM 765 O O . GLY A 1 107 ? 7.271 19.492 3.746 1.00 16.41 97 GLY A O 1
ATOM 766 N N . VAL A 1 108 ? 7.106 21.667 3.438 1.00 10.67 98 VAL A N 1
ATOM 767 C CA . VAL A 1 108 ? 5.689 21.604 3.083 1.00 11.10 98 VAL A CA 1
ATOM 768 C C . VAL A 1 108 ? 5.580 21.982 1.612 1.00 9.65 98 VAL A C 1
ATOM 769 O O . VAL A 1 108 ? 5.973 23.068 1.166 1.00 12.25 98 VAL A O 1
ATOM 773 N N . VAL A 1 109 ? 5.015 21.075 0.814 1.00 10.12 99 VAL A N 1
ATOM 774 C CA . VAL A 1 109 ? 4.960 21.248 -0.620 1.00 10.66 99 VAL A CA 1
ATOM 775 C C . VAL A 1 109 ? 3.507 21.307 -1.044 1.00 10.87 99 VAL A C 1
ATOM 776 O O . VAL A 1 109 ? 2.719 20.356 -0.828 1.00 10.43 99 VAL A O 1
ATOM 780 N N . TRP A 1 110 ? 3.013 22.398 -1.676 1.00 9.59 100 TRP A N 1
ATOM 781 C CA . TRP A 1 110 ? 1.618 22.620 -1.933 1.00 10.16 100 TRP A CA 1
ATOM 782 C C . TRP A 1 110 ? 1.118 22.103 -3.280 1.00 8.79 100 TRP A C 1
ATOM 783 O O . TRP A 1 110 ? 1.847 22.256 -4.305 1.00 10.90 100 TRP A O 1
ATOM 794 N N . VAL A 1 111 ? -0.083 21.587 -3.276 1.00 9.40 101 VAL A N 1
ATOM 795 C CA . VAL A 1 111 ? -0.657 21.000 -4.511 1.00 10.57 101 VAL A CA 1
ATOM 796 C C . VAL A 1 111 ? -2.092 21.352 -4.588 1.00 9.42 101 VAL A C 1
ATOM 797 O O . VAL A 1 111 ? -2.841 21.472 -3.609 1.00 9.73 101 VAL A O 1
ATOM 801 N N . ALA A 1 112 ? -2.593 21.520 -5.854 1.00 10.27 102 ALA A N 1
ATOM 802 C CA . ALA A 1 112 ? -4.015 21.755 -6.099 1.00 10.80 102 ALA A CA 1
ATOM 803 C C . ALA A 1 112 ? -4.343 21.390 -7.534 1.00 11.41 102 ALA A C 1
ATOM 804 O O . ALA A 1 112 ? -3.526 21.620 -8.413 1.00 13.54 102 ALA A O 1
ATOM 806 N N . LYS A 1 113 ? -5.528 20.855 -7.721 1.00 11.38 103 LYS A N 1
ATOM 807 C CA . LYS A 1 113 ? -6.027 20.664 -9.055 1.00 12.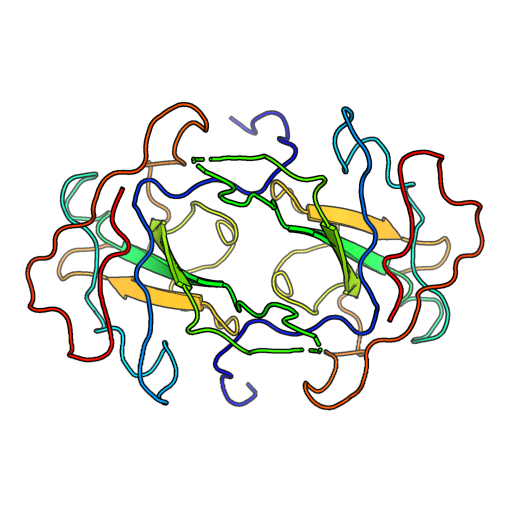19 103 LYS A CA 1
ATOM 808 C C . LYS A 1 113 ? -6.934 21.804 -9.498 1.00 12.46 103 LYS A C 1
ATOM 809 O O . LYS A 1 113 ? -7.420 22.561 -8.696 1.00 11.82 103 LYS A O 1
ATOM 815 N N . GLU A 1 114 ? -7.101 21.925 -10.838 1.00 12.62 104 GLU A N 1
ATOM 816 C CA A GLU A 1 114 ? -8.015 22.877 -11.420 0.50 13.08 104 GLU A CA 1
ATOM 817 C CA B GLU A 1 114 ? -8.070 22.861 -11.414 0.50 12.79 104 GLU A CA 1
ATOM 818 C C . GLU A 1 114 ? -9.402 22.696 -10.844 1.00 11.98 104 GLU A C 1
ATOM 819 O O . GLU A 1 114 ? -9.923 21.549 -10.639 1.00 13.83 104 GLU A O 1
ATOM 830 N N . GLY A 1 115 ? -10.033 23.781 -10.436 1.00 11.58 105 GLY A N 1
ATOM 831 C CA . GLY A 1 115 ? -11.350 23.769 -9.797 1.00 11.80 105 GLY A CA 1
ATOM 832 C C . GLY A 1 115 ? -11.337 23.791 -8.296 1.00 12.09 105 GLY A C 1
ATOM 833 O O . GLY A 1 115 ? -12.444 23.941 -7.714 1.00 15.95 105 GLY A O 1
ATOM 834 N N . ALA A 1 116 ? -10.175 23.546 -7.678 1.00 11.08 106 ALA A N 1
ATOM 835 C CA . ALA A 1 116 ? -10.120 23.589 -6.245 1.00 11.43 106 ALA A CA 1
ATOM 836 C C . ALA A 1 116 ? -10.375 25.017 -5.725 1.00 11.86 106 ALA A C 1
ATOM 837 O O . ALA A 1 116 ? -10.073 26.009 -6.466 1.00 13.67 106 ALA A O 1
ATOM 839 N N . LYS A 1 117 ? -10.815 25.152 -4.495 1.00 12.75 107 LYS A N 1
ATOM 840 C CA A LYS A 1 117 ? -10.864 26.432 -3.838 0.50 13.85 107 LYS A CA 1
ATOM 841 C CA B LYS A 1 117 ? -10.993 26.427 -3.763 0.50 14.12 107 LYS A CA 1
ATOM 842 C C . LYS A 1 117 ? -9.905 26.465 -2.666 1.00 12.96 107 LYS A C 1
ATOM 843 O O . LYS A 1 117 ? -9.714 25.477 -1.888 1.00 14.05 107 LYS A O 1
ATOM 854 N N . THR A 1 118 ? -9.345 27.625 -2.463 1.00 11.79 108 THR A N 1
ATOM 855 C CA . THR A 1 118 ? -8.263 27.827 -1.467 1.00 11.34 108 THR A CA 1
ATOM 856 C C . THR A 1 118 ? -8.883 28.052 -0.074 1.00 11.84 108 THR A C 1
ATOM 857 O O . THR A 1 118 ? -8.644 29.029 0.559 1.00 15.28 108 THR A O 1
ATOM 861 N N . VAL A 1 119 ? -9.731 27.155 0.396 1.00 11.40 109 VAL A N 1
ATOM 862 C CA . VAL A 1 119 ? -10.290 27.170 1.703 1.00 13.27 109 VAL A CA 1
ATOM 863 C C . VAL A 1 119 ? -10.151 25.812 2.360 1.00 12.20 109 VAL A C 1
ATOM 864 O O . VAL A 1 119 ? -10.067 24.774 1.660 1.00 12.59 109 VAL A O 1
ATOM 868 N N . ASN A 1 120 ? -10.214 25.791 3.670 1.00 11.57 110 ASN A N 1
ATOM 869 C CA . ASN A 1 120 ? -10.054 24.568 4.430 1.00 12.27 110 ASN A CA 1
ATOM 870 C C . ASN A 1 120 ? -11.117 23.592 3.965 1.00 12.85 110 ASN A C 1
ATOM 871 O O . ASN A 1 120 ? -12.317 23.903 3.807 1.00 14.29 110 ASN A O 1
ATOM 876 N N . THR A 1 121 ? -10.711 22.353 3.777 1.00 12.00 111 THR A N 1
ATOM 877 C CA . THR A 1 121 ? -11.633 21.291 3.382 1.00 11.02 111 THR A CA 1
ATOM 878 C C . THR A 1 121 ? -12.357 20.681 4.602 1.00 12.35 111 THR A C 1
ATOM 879 O O . THR A 1 121 ? -12.040 20.962 5.732 1.00 13.97 111 THR A O 1
ATOM 883 N N . SER A 1 122 ? -13.347 19.851 4.266 1.00 13.37 112 SER A N 1
ATOM 884 C CA . SER A 1 122 ? -14.243 19.240 5.284 1.00 15.62 112 SER A CA 1
ATOM 885 C C . SER A 1 122 ? -13.806 17.850 5.684 1.00 17.92 112 SER A C 1
ATOM 886 O O . SER A 1 122 ? -14.516 17.152 6.404 1.00 18.45 112 SER A O 1
ATOM 889 N N . LEU A 1 123 ? -12.651 17.395 5.190 1.00 14.51 113 LEU A N 1
ATOM 890 C CA . LEU A 1 123 ? -12.274 15.991 5.159 1.00 16.27 113 LEU A CA 1
ATOM 891 C C . LEU A 1 123 ? -11.646 15.458 6.402 1.00 15.45 113 LEU A C 1
ATOM 892 O O . LEU A 1 123 ? -11.595 14.220 6.525 1.00 16.60 113 LEU A O 1
ATOM 897 N N . GLY A 1 124 ? -11.158 16.304 7.295 1.00 14.28 114 GLY A N 1
ATOM 898 C CA . GLY A 1 124 ? -10.512 15.824 8.477 1.00 16.63 114 GLY A CA 1
ATOM 899 C C . GLY A 1 124 ? -9.295 14.999 8.188 1.00 15.55 114 GLY A C 1
ATOM 900 O O . GLY A 1 124 ? -8.631 15.082 7.203 1.00 17.03 114 GLY A O 1
ATOM 901 N N . ASN A 1 125 ? -9.047 14.086 9.158 1.00 16.78 115 ASN A N 1
ATOM 902 C CA . ASN A 1 125 ? -7.944 13.200 9.147 1.00 17.66 115 ASN A CA 1
ATOM 903 C C . ASN A 1 125 ? -8.340 11.721 9.234 1.00 16.45 115 ASN A C 1
ATOM 904 O O . ASN A 1 125 ? -9.478 11.431 9.701 1.00 18.73 115 ASN A O 1
ATOM 909 N N . ARG A 1 126 ? -7.399 10.867 8.817 1.00 15.64 116 ARG A N 1
ATOM 910 C CA . ARG A 1 126 ? -7.659 9.429 8.884 1.00 17.02 116 ARG A CA 1
ATOM 911 C C . ARG A 1 126 ? -7.722 9.004 10.348 1.00 17.59 116 ARG A C 1
ATOM 912 O O . ARG A 1 126 ? -6.941 9.445 11.162 1.00 17.98 116 ARG A O 1
ATOM 920 N N . LYS A 1 127 ? -8.643 8.054 10.612 1.00 18.40 117 LYS A N 1
ATOM 921 C CA . LYS A 1 127 ? -8.586 7.385 11.915 1.00 22.95 117 LYS A CA 1
ATOM 922 C C . LYS A 1 127 ? -7.381 6.468 11.994 1.00 22.08 117 LYS A C 1
ATOM 923 O O . LYS A 1 127 ? -6.976 5.803 11.030 1.00 21.70 117 LYS A O 1
ATOM 926 N N . ARG A 1 128 ? -6.746 6.433 13.164 1.00 24.36 118 ARG A N 1
ATOM 927 C CA . ARG A 1 128 ? -5.520 5.736 13.292 1.00 23.09 118 ARG A CA 1
ATOM 928 C C . ARG A 1 128 ? -5.596 4.261 12.917 1.00 23.77 118 ARG A C 1
ATOM 929 O O . ARG A 1 128 ? -4.676 3.727 12.326 1.00 26.54 118 ARG A O 1
ATOM 937 N N . ASN A 1 129 ? -6.714 3.633 13.292 1.00 24.69 119 ASN A N 1
ATOM 938 C CA . ASN A 1 129 ? -6.903 2.209 12.971 1.00 27.34 119 ASN A CA 1
ATOM 939 C C . ASN A 1 129 ? -7.427 1.916 11.588 1.00 32.72 119 ASN A C 1
ATOM 940 O O . ASN A 1 129 ? -7.667 0.751 11.259 1.00 34.89 119 ASN A O 1
ATOM 945 N N . GLN A 1 130 ? -7.694 2.938 10.770 1.00 27.38 120 GLN A N 1
ATOM 946 C CA A GLN A 1 130 ? -8.065 2.731 9.330 0.50 25.52 120 GLN A CA 1
ATOM 947 C CA B GLN A 1 130 ? -8.025 2.684 9.372 0.50 26.60 120 GLN A CA 1
ATOM 948 C C . GLN A 1 130 ? -6.757 2.600 8.553 1.00 26.32 120 GLN A C 1
ATOM 949 O O . GLN A 1 130 ? -5.799 3.318 8.772 1.00 24.45 120 GLN A O 1
ATOM 960 N N . LYS A 1 131 ? -6.699 1.684 7.619 1.00 25.74 121 LYS A N 1
ATOM 961 C CA . LYS A 1 131 ? -5.456 1.529 6.875 1.00 24.33 121 LYS A CA 1
ATOM 962 C C . LYS A 1 131 ? -5.338 2.681 5.799 1.00 21.38 121 LYS A C 1
ATOM 963 O O . LYS A 1 131 ? -6.335 3.066 5.190 1.00 23.12 121 LYS A O 1
ATOM 966 N N . PRO A 1 132 ? -4.127 3.204 5.645 1.00 20.97 122 PRO A N 1
ATOM 967 C CA . PRO A 1 132 ? -3.896 4.163 4.562 1.00 21.07 122 PRO A CA 1
ATOM 968 C C . PRO A 1 132 ? -4.167 3.595 3.171 1.00 23.21 122 PRO A C 1
ATOM 969 O O . PRO A 1 132 ? -4.036 2.384 2.926 1.00 27.92 122 PRO A O 1
ATOM 973 N N . LEU A 1 133 ? -4.634 4.398 2.289 1.00 19.29 123 LEU A N 1
ATOM 974 C CA . LEU A 1 133 ? -4.844 3.969 0.901 1.00 20.11 123 LEU A CA 1
ATOM 975 C C . LEU A 1 133 ? -3.651 4.244 0.051 1.00 18.25 123 LEU A C 1
ATOM 976 O O . LEU A 1 133 ? -2.969 5.218 0.190 1.00 15.20 123 LEU A O 1
ATOM 981 N N . GLU A 1 134 ? -3.409 3.444 -0.989 1.00 19.77 124 GLU A N 1
ATOM 982 C CA . GLU A 1 134 ? -2.424 3.735 -1.954 1.00 19.47 124 GLU A CA 1
ATOM 983 C C . GLU A 1 134 ? -2.956 4.922 -2.781 1.00 17.07 124 GLU A C 1
ATOM 984 O O . GLU A 1 134 ? -4.083 4.937 -3.327 1.00 18.57 124 GLU A O 1
ATOM 990 N N . PRO A 1 135 ? -2.152 6.013 -2.901 1.00 14.86 125 PRO A N 1
ATOM 991 C CA . PRO A 1 135 ? -2.630 7.171 -3.681 1.00 15.00 125 PRO A CA 1
ATOM 992 C C . PRO A 1 135 ? -2.559 6.971 -5.170 1.00 15.22 125 PRO A C 1
ATOM 993 O O . PRO A 1 135 ? -1.520 6.521 -5.653 1.00 17.35 125 PRO A O 1
ATOM 997 N N . LYS A 1 136 ? -3.612 7.305 -5.867 1.00 15.05 126 LYS A N 1
ATOM 9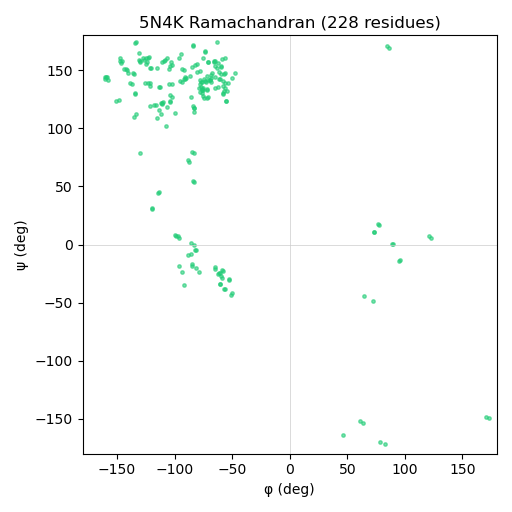98 C CA . LYS A 1 136 ? -3.628 7.235 -7.345 1.00 17.12 126 LYS A CA 1
ATOM 999 C C . LYS A 1 136 ? -3.784 8.675 -7.859 1.00 15.56 126 LYS A C 1
ATOM 1000 O O . LYS A 1 136 ? -4.474 9.487 -7.204 1.00 17.17 126 LYS A O 1
ATOM 1006 N N . PHE A 1 137 ? -3.256 8.895 -9.055 1.00 14.58 127 PHE A N 1
ATOM 1007 C CA . PHE A 1 137 ? -3.130 10.221 -9.657 1.00 14.96 127 PHE A CA 1
ATOM 1008 C C . PHE A 1 137 ? -3.667 10.271 -11.079 1.00 16.54 127 PHE A C 1
ATOM 1009 O O . PHE A 1 137 ? -3.648 9.248 -11.827 1.00 18.45 127 PHE A O 1
ATOM 1017 N N . SER A 1 138 ? -3.987 11.451 -11.489 1.00 16.01 128 SER A N 1
ATOM 1018 C CA . SER A 1 138 ? -4.399 11.812 -12.888 1.00 18.85 128 SER A CA 1
ATOM 1019 C C . SER A 1 138 ? -3.246 12.107 -13.828 1.00 20.99 128 SER A C 1
ATOM 1020 O O . SER A 1 138 ? -3.431 12.358 -15.048 1.00 20.08 128 SER A O 1
ATOM 1023 N N . ILE A 1 139 ? -2.058 12.173 -13.316 1.00 16.26 129 ILE A N 1
ATOM 1024 C CA . ILE A 1 139 ? -0.839 12.458 -13.990 1.00 16.94 129 ILE A CA 1
ATOM 1025 C C . ILE A 1 139 ? 0.178 11.354 -13.691 1.00 16.08 129 ILE A C 1
ATOM 1026 O O . ILE A 1 139 ? 0.053 10.683 -12.681 1.00 16.96 129 ILE A O 1
ATOM 1031 N N . ALA A 1 140 ? 1.175 11.200 -14.530 1.00 18.46 130 ALA A N 1
ATOM 1032 C CA . ALA A 1 140 ? 2.306 10.309 -14.302 1.00 18.18 130 ALA A CA 1
ATOM 1033 C C . ALA A 1 140 ? 3.088 10.823 -13.103 1.00 18.79 130 ALA A C 1
ATOM 1034 O O . ALA A 1 140 ? 3.215 12.010 -12.935 1.00 19.77 130 ALA A O 1
ATOM 1036 N N . LEU A 1 141 ? 3.622 9.929 -12.301 1.00 18.83 131 LEU A N 1
ATOM 1037 C CA . LEU A 1 141 ? 4.644 10.318 -11.329 1.00 16.67 131 LEU A CA 1
ATOM 1038 C C . LEU A 1 141 ? 5.899 10.623 -11.990 1.00 16.75 131 LEU A C 1
ATOM 1039 O O . LEU A 1 141 ? 6.369 9.836 -12.863 1.00 20.11 131 LEU A O 1
ATOM 1044 N N . PRO A 1 142 ? 6.562 11.716 -11.673 1.00 15.93 132 PRO A N 1
ATOM 1045 C CA . PRO A 1 142 ? 7.926 11.925 -12.096 1.00 16.45 132 PRO A CA 1
ATOM 1046 C C . PRO A 1 142 ? 8.873 10.826 -11.665 1.00 15.97 132 PRO A C 1
ATOM 1047 O O . PRO A 1 142 ? 8.599 10.135 -10.699 1.00 16.68 132 PRO A O 1
ATOM 1051 N N . PRO A 1 143 ? 10.040 10.737 -12.362 1.00 16.52 133 PRO A N 1
ATOM 1052 C CA . PRO A 1 143 ? 10.948 9.611 -12.091 1.00 20.38 133 PRO A CA 1
ATOM 1053 C C . PRO A 1 143 ? 11.434 9.541 -10.656 1.00 19.12 133 PRO A C 1
ATOM 1054 O O . PRO A 1 143 ? 11.728 8.463 -10.132 1.00 18.43 133 PRO A O 1
ATOM 1058 N N . GLU A 1 144 ? 11.493 10.681 -9.973 1.00 15.40 134 GLU A N 1
ATOM 1059 C CA . GLU A 1 144 ? 12.022 10.731 -8.583 1.00 14.79 134 GLU A CA 1
ATOM 1060 C C . GLU A 1 144 ? 11.022 10.354 -7.507 1.00 14.91 134 GLU A C 1
ATOM 1061 O O . GLU A 1 144 ? 11.430 10.264 -6.362 1.00 14.67 134 GLU A O 1
ATOM 1067 N N . LEU A 1 145 ? 9.787 10.123 -7.858 1.00 13.20 135 LEU A N 1
ATOM 1068 C CA . LEU A 1 145 ? 8.727 9.786 -6.932 1.00 14.81 135 LEU A CA 1
ATOM 1069 C C . LEU A 1 145 ? 8.204 8.327 -7.131 1.00 14.80 135 LEU A C 1
ATOM 1070 O O . LEU A 1 145 ? 8.027 7.893 -8.270 1.00 16.50 135 LEU A O 1
ATOM 1075 N N . SER A 1 146 ? 8.027 7.627 -6.023 1.00 14.78 136 SER A N 1
ATOM 1076 C CA . SER A 1 146 ? 7.386 6.288 -6.071 1.00 16.47 136 SER A CA 1
ATOM 1077 C C . SER A 1 146 ? 6.532 6.051 -4.880 1.00 14.53 136 SER A C 1
ATOM 1078 O O . SER A 1 146 ? 6.738 6.646 -3.811 1.00 16.08 136 SER A O 1
ATOM 1081 N N . VAL A 1 147 ? 5.511 5.251 -5.045 1.00 18.95 137 VAL A N 1
ATOM 1082 C CA . VAL A 1 147 ? 4.659 4.959 -3.919 1.00 18.61 137 VAL A CA 1
ATOM 1083 C C . VAL A 1 147 ? 5.348 3.965 -3.000 1.00 20.33 137 VAL A C 1
ATOM 1084 O O . VAL A 1 147 ? 6.001 2.991 -3.452 1.00 22.55 137 VAL A O 1
ATOM 1088 N N . VAL A 1 148 ? 5.222 4.159 -1.732 1.00 20.89 138 VAL A N 1
ATOM 1089 C CA . VAL A 1 148 ? 5.620 3.211 -0.724 1.00 22.45 138 VAL A CA 1
ATOM 1090 C C . VAL A 1 148 ? 4.422 2.216 -0.600 1.00 26.77 138 VAL A C 1
ATOM 1091 O O . VAL A 1 148 ? 3.261 2.595 -0.257 1.00 30.79 138 VAL A O 1
ATOM 1095 N N . GLU A 1 149 ? 4.634 0.958 -0.908 1.00 29.28 139 GLU A N 1
ATOM 1096 C CA . GLU A 1 149 ? 3.567 -0.029 -0.844 1.00 36.80 139 GLU A CA 1
ATOM 1097 C C . GLU A 1 149 ? 3.447 -0.626 0.575 1.00 42.29 139 GLU A C 1
ATOM 1098 O O . GLU A 1 149 ? 4.416 -0.728 1.298 1.00 36.53 139 GLU A O 1
ATOM 1104 N N . PHE A 1 150 ? 2.200 -0.923 0.954 1.00 53.68 140 PHE A N 1
ATOM 1105 C CA . PHE A 1 150 ? 1.796 -1.997 1.909 1.00 65.38 140 PHE A CA 1
ATOM 1106 C C . PHE A 1 150 ? 1.650 -1.542 3.348 1.00 70.25 140 PHE A C 1
ATOM 1107 O O . PHE A 1 150 ? 0.633 -1.845 3.974 1.00 76.52 140 PHE A O 1
ATOM 1115 N N . ARG B 1 20 ? 11.323 36.779 4.434 1.00 76.37 10 ARG B N 1
ATOM 1116 C CA . ARG B 1 20 ? 11.223 35.996 3.159 1.00 76.23 10 ARG B CA 1
ATOM 1117 C C . ARG B 1 20 ? 12.595 35.412 2.757 1.00 77.57 10 ARG B C 1
ATOM 1118 O O . ARG B 1 20 ? 13.194 35.788 1.728 1.00 83.27 10 ARG B O 1
ATOM 1126 N N . ALA B 1 21 ? 13.079 34.494 3.595 1.00 74.68 11 ALA B N 1
ATOM 1127 C CA . ALA B 1 21 ? 14.269 33.683 3.306 1.00 70.17 11 ALA B CA 1
ATOM 1128 C C . ALA B 1 21 ? 14.054 32.766 2.076 1.00 69.84 11 ALA B C 1
ATOM 1129 O O . ALA B 1 21 ? 12.947 32.706 1.511 1.00 74.02 11 ALA B O 1
ATOM 1131 N N . ALA B 1 22 ? 15.114 32.070 1.650 1.00 55.44 12 ALA B N 1
ATOM 1132 C CA . ALA B 1 22 ? 14.987 31.067 0.593 1.00 46.19 12 ALA B CA 1
ATOM 1133 C C . ALA B 1 22 ? 14.383 29.769 1.174 1.00 44.07 12 ALA B C 1
ATOM 1134 O O . ALA B 1 22 ? 14.687 29.379 2.325 1.00 41.16 12 ALA B O 1
ATOM 1136 N N . ARG B 1 23 ? 13.516 29.106 0.403 1.00 36.37 13 ARG B N 1
ATOM 1137 C CA . ARG B 1 23 ? 12.969 27.816 0.862 1.00 36.48 13 ARG B CA 1
ATOM 1138 C C . ARG B 1 23 ? 14.035 26.710 0.868 1.00 35.49 13 ARG B C 1
ATOM 1139 O O . ARG B 1 23 ? 14.889 26.635 -0.014 1.00 35.79 13 ARG B O 1
ATOM 1147 N N . LYS B 1 24 ? 13.950 25.875 1.901 1.00 28.47 14 LYS B N 1
ATOM 1148 C CA . LYS B 1 24 ? 14.784 24.705 2.139 1.00 26.10 14 LYS B CA 1
ATOM 1149 C C . LYS B 1 24 ? 14.024 23.387 1.929 1.00 23.53 14 LYS B C 1
ATOM 1150 O O . LYS B 1 24 ? 12.794 23.334 1.997 1.00 28.58 14 LYS B O 1
ATOM 1156 N N . LYS B 1 25 ? 14.726 22.326 1.689 1.00 23.41 15 LYS B N 1
ATOM 1157 C CA . LYS B 1 25 ? 14.031 21.122 1.328 1.00 25.72 15 LYS B CA 1
ATOM 1158 C C . LYS B 1 25 ? 13.389 20.324 2.457 1.00 25.04 15 LYS B C 1
ATOM 1159 O O . LYS B 1 25 ? 12.443 19.596 2.231 1.00 21.59 15 LYS B O 1
ATOM 1165 N N . PHE B 1 26 ? 13.875 20.474 3.698 1.00 19.23 16 PHE B N 1
ATOM 1166 C CA . PHE B 1 26 ? 13.452 19.686 4.793 1.00 19.34 16 PHE B CA 1
ATOM 1167 C C . PHE B 1 26 ? 12.976 20.650 5.914 1.00 17.24 16 PHE B C 1
ATOM 1168 O O . PHE B 1 26 ? 13.345 21.825 5.933 1.00 15.98 16 PHE B O 1
ATOM 1176 N N . PRO B 1 27 ? 12.103 20.133 6.778 1.00 15.74 17 PRO B N 1
ATOM 1177 C CA . PRO B 1 27 ? 11.732 20.966 7.904 1.00 15.36 17 PRO B CA 1
ATOM 1178 C C . PRO B 1 27 ? 12.907 21.279 8.789 1.00 13.73 17 PRO B C 1
ATOM 1179 O O . PRO B 1 27 ? 13.945 20.555 8.785 1.00 15.58 17 PRO B O 1
ATOM 1183 N N . PRO B 1 28 ? 12.801 22.387 9.538 1.00 14.29 18 PRO B N 1
ATOM 1184 C CA . PRO B 1 28 ? 13.979 22.803 10.276 1.00 15.62 18 PRO B CA 1
ATOM 1185 C C . PRO B 1 28 ? 14.385 21.861 11.400 1.00 15.12 18 PRO B C 1
ATOM 1186 O O . PRO B 1 28 ? 13.546 21.282 12.102 1.00 14.90 18 PRO B O 1
ATOM 1190 N N . PRO B 1 29 ? 15.713 21.797 11.623 1.00 15.58 19 PRO B N 1
ATOM 1191 C CA . PRO B 1 29 ? 16.197 20.992 12.739 1.00 15.23 19 PRO B CA 1
ATOM 1192 C C . PRO B 1 29 ? 16.128 21.736 14.064 1.00 12.56 19 PRO B C 1
ATOM 1193 O O . PRO B 1 29 ? 16.178 22.944 14.115 1.00 14.85 19 PRO B O 1
ATOM 1197 N N . SER B 1 30 ? 16.039 20.967 15.124 1.00 13.08 20 SER B N 1
ATOM 1198 C CA . SER B 1 30 ? 16.073 21.494 16.494 1.00 12.56 20 SER B CA 1
ATOM 1199 C C . SER B 1 30 ? 17.478 21.821 16.893 1.00 14.48 20 SER B C 1
ATOM 1200 O O . SER B 1 30 ? 18.416 21.124 16.534 1.00 14.59 20 SER B O 1
ATOM 1203 N N . PHE B 1 31 ? 17.624 22.808 17.744 1.00 13.70 21 PHE B N 1
ATOM 1204 C CA . PHE B 1 31 ? 18.897 23.080 18.412 1.00 12.03 21 PHE B CA 1
ATOM 1205 C C . PHE B 1 31 ? 19.311 21.972 19.342 1.00 15.43 21 PHE B C 1
ATOM 1206 O O . PHE B 1 31 ? 20.517 21.900 19.719 1.00 15.89 21 PHE B O 1
ATOM 1214 N N . TYR B 1 32 ? 18.374 21.135 19.783 1.00 12.85 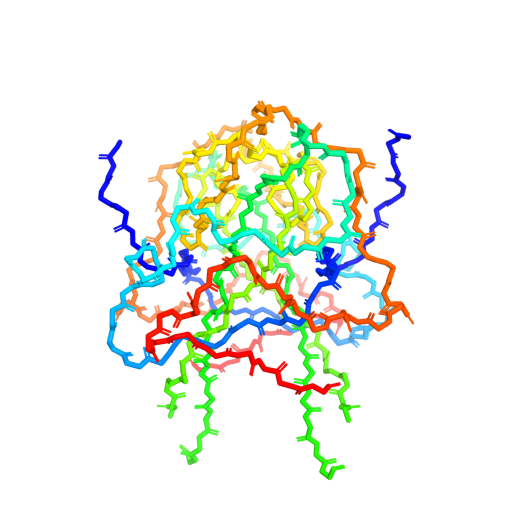22 TYR B N 1
ATOM 1215 C CA . TYR B 1 32 ? 18.626 20.152 20.824 1.00 11.84 22 TYR B CA 1
ATOM 1216 C C . TYR B 1 32 ? 18.392 18.736 20.381 1.00 12.35 22 TYR B C 1
ATOM 1217 O O . TYR B 1 32 ? 17.603 18.480 19.511 1.00 12.58 22 TYR B O 1
ATOM 1226 N N . MET B 1 33 ? 19.095 17.787 20.997 1.00 12.97 23 MET B N 1
ATOM 1227 C CA A MET B 1 33 ? 18.726 16.388 20.956 0.50 13.94 23 MET B CA 1
ATOM 1228 C CA B MET B 1 33 ? 18.716 16.396 20.912 0.50 13.15 23 MET B CA 1
ATOM 1229 C C . MET B 1 33 ? 17.295 16.189 21.391 1.00 12.84 23 MET B C 1
ATOM 1230 O O . MET B 1 33 ? 16.816 16.949 22.250 1.00 13.14 23 MET B O 1
ATOM 1239 N N . PRO B 1 34 ? 16.608 15.186 20.889 1.00 11.82 24 PRO B N 1
ATOM 1240 C CA . PRO B 1 34 ? 15.251 14.859 21.336 1.00 12.53 24 PRO B CA 1
ATOM 1241 C C . PRO B 1 34 ? 15.257 14.220 22.709 1.00 13.42 24 PRO B C 1
ATOM 1242 O O . PRO B 1 34 ? 16.279 13.730 23.212 1.00 15.43 24 PRO B O 1
ATOM 1246 N N . LEU B 1 35 ? 14.055 14.169 23.308 1.00 11.78 25 LEU B N 1
ATOM 1247 C CA . LEU B 1 35 ? 13.742 13.287 24.413 1.00 12.62 25 LEU B CA 1
ATOM 1248 C C . LEU B 1 35 ? 12.955 12.129 23.880 1.00 14.22 25 LEU B C 1
ATOM 1249 O O . LEU B 1 35 ? 12.238 12.197 22.848 1.00 14.38 25 LEU B O 1
ATOM 1254 N N . LEU B 1 36 ? 13.056 11.016 24.624 1.00 14.86 26 LEU B N 1
ATOM 1255 C CA . LEU B 1 36 ? 12.251 9.837 24.399 1.00 15.18 26 LEU B CA 1
ATOM 1256 C C . LEU B 1 36 ? 11.119 9.762 25.410 1.00 13.46 26 LEU B C 1
ATOM 1257 O O . LEU B 1 36 ? 11.373 10.022 26.577 1.00 14.57 26 LEU B O 1
ATOM 1262 N N . VAL B 1 37 ? 9.930 9.392 24.987 1.00 14.70 27 VAL B N 1
ATOM 1263 C CA . VAL B 1 37 ? 8.772 9.285 25.892 1.00 14.86 27 VAL B CA 1
ATOM 1264 C C . VAL B 1 37 ? 8.482 7.797 26.043 1.00 14.74 27 VAL B C 1
ATOM 1265 O O . VAL B 1 37 ? 7.919 7.167 25.154 1.00 15.58 27 VAL B O 1
ATOM 1269 N N A SER B 1 38 ? 8.968 7.245 27.176 0.50 14.35 28 SER B N 1
ATOM 1270 N N B SER B 1 38 ? 8.846 7.251 27.204 0.50 14.53 28 SER B N 1
ATOM 1271 C CA A SER B 1 38 ? 8.813 5.819 27.501 0.50 15.83 28 SER B CA 1
ATOM 1272 C CA B SER B 1 38 ? 8.606 5.835 27.427 0.50 15.41 28 SER B CA 1
ATOM 1273 C C A SER B 1 38 ? 7.463 5.460 28.106 0.50 18.33 28 SER B C 1
ATOM 1274 C C B SER B 1 38 ? 7.312 5.555 28.221 0.50 16.81 28 SER B C 1
ATOM 1275 O O A SER B 1 38 ? 7.410 5.074 29.290 0.50 20.40 28 SER B O 1
ATOM 1276 O O B SER B 1 38 ? 7.096 4.442 28.762 0.50 16.39 28 SER B O 1
ATOM 1281 N N A SER B 1 39 ? 6.375 5.571 27.343 0.50 20.35 29 SER B N 1
ATOM 1282 N N B SER B 1 39 ? 6.384 6.491 28.307 0.50 16.60 29 SER B N 1
ATOM 1283 C CA A SER B 1 39 ? 5.156 4.736 27.509 0.50 23.98 29 SER B CA 1
ATOM 1284 C CA B SER B 1 39 ? 4.972 5.947 28.516 0.50 21.90 29 SER B CA 1
ATOM 1285 C C A SER B 1 39 ? 4.151 5.438 26.713 0.50 28.28 29 SER B C 1
ATOM 1286 C C B SER B 1 39 ? 4.197 5.249 27.265 0.50 29.39 29 SER B C 1
ATOM 1287 O O A SER B 1 39 ? 4.537 6.128 25.732 0.50 22.07 29 SER B O 1
ATOM 1288 O O B SER B 1 39 ? 4.804 4.318 26.785 0.50 30.22 29 SER B O 1
ATOM 1293 N N . ASP B 1 40 ? 2.867 5.334 26.972 1.00 30.38 30 ASP B N 1
ATOM 1294 C CA . ASP B 1 40 ? 1.889 4.725 27.911 1.00 36.54 30 ASP B CA 1
ATOM 1295 C C . ASP B 1 40 ? 0.968 5.915 28.179 1.00 36.84 30 ASP B C 1
ATOM 1296 O O . ASP B 1 40 ? -0.251 5.903 27.934 1.00 42.88 30 ASP B O 1
ATOM 1301 N N . LYS B 1 41 ? 1.596 6.982 28.603 1.00 33.76 31 LYS B N 1
ATOM 1302 C CA A LYS B 1 41 ? 0.902 8.234 28.768 0.50 28.84 31 LYS B CA 1
ATOM 1303 C CA B LYS B 1 41 ? 0.926 8.250 28.791 0.50 29.39 31 LYS B CA 1
ATOM 1304 C C . LYS B 1 41 ? 1.299 9.134 27.601 1.00 29.57 31 LYS B C 1
ATOM 1305 O O . LYS B 1 41 ? 2.457 9.079 27.077 1.00 30.66 31 LYS B O 1
ATOM 1316 N N . ALA B 1 42 ? 0.368 9.958 27.247 1.00 26.55 32 ALA B N 1
ATOM 1317 C CA . ALA B 1 42 ? 0.575 10.984 26.210 1.00 27.99 32 ALA B CA 1
ATOM 1318 C C . ALA B 1 42 ? 1.708 11.924 26.547 1.00 21.94 32 ALA B C 1
ATOM 1319 O O . ALA B 1 42 ? 1.839 12.413 27.640 1.00 21.27 32 ALA B O 1
ATOM 1321 N N . PRO B 1 43 ? 2.485 12.285 25.518 1.00 18.88 33 PRO B N 1
ATOM 1322 C CA . PRO B 1 43 ? 3.463 13.350 25.732 1.00 16.53 33 PRO B CA 1
ATOM 1323 C C . PRO B 1 43 ? 2.887 14.611 26.368 1.00 16.80 33 PRO B C 1
ATOM 1324 O O . PRO B 1 43 ? 3.547 15.246 27.253 1.00 16.69 33 PRO B O 1
ATOM 1328 N N . TYR B 1 44 ? 1.689 15.050 25.937 1.00 17.48 34 TYR B N 1
ATOM 1329 C CA . TYR B 1 44 ? 1.106 16.202 26.563 1.00 18.61 34 TYR B CA 1
ATOM 1330 C C . TYR B 1 44 ? 0.848 16.132 28.048 1.00 19.31 34 TYR B C 1
ATOM 1331 O O . TYR B 1 44 ? 0.795 17.169 28.696 1.00 20.76 34 TYR B O 1
ATOM 1340 N N . ARG B 1 45 ? 0.751 14.897 28.524 1.00 19.64 35 ARG B N 1
ATOM 1341 C CA A ARG B 1 45 ? 0.548 14.576 29.948 0.50 22.65 35 ARG B CA 1
ATOM 1342 C CA B ARG B 1 45 ? 0.552 14.741 29.950 0.50 22.00 35 ARG B CA 1
ATOM 1343 C C . ARG B 1 45 ? 1.832 14.637 30.732 1.00 21.28 35 ARG B C 1
ATOM 1344 O O . ARG B 1 45 ? 1.912 15.100 31.882 1.00 24.44 35 ARG B O 1
ATOM 1359 N N . VAL B 1 46 ? 2.897 14.137 30.164 1.00 16.70 36 VAL B N 1
ATOM 1360 C CA . VAL B 1 46 ? 4.049 13.964 30.930 1.00 18.32 36 VAL B CA 1
ATOM 1361 C C . VAL B 1 46 ? 5.084 15.060 30.852 1.00 17.75 36 VAL B C 1
ATOM 1362 O O . VAL B 1 46 ? 5.932 15.174 31.697 1.00 19.18 36 VAL B O 1
ATOM 1366 N N . ILE B 1 47 ? 5.046 15.926 29.821 1.00 13.44 37 ILE B N 1
ATOM 1367 C CA . ILE B 1 47 ? 6.013 16.954 29.709 1.00 12.07 37 ILE B CA 1
ATOM 1368 C C . ILE B 1 47 ? 5.565 18.143 30.576 1.00 13.49 37 ILE B C 1
ATOM 1369 O O . ILE B 1 47 ? 4.475 18.705 30.315 1.00 14.26 37 ILE B O 1
ATOM 1374 N N . PRO B 1 48 ? 6.340 18.539 31.577 1.00 12.86 38 PRO B N 1
ATOM 1375 C CA . PRO B 1 48 ? 5.948 19.666 32.457 1.00 13.06 38 PRO B CA 1
ATOM 1376 C C . PRO B 1 48 ? 5.759 20.973 31.680 1.00 12.07 38 PRO B C 1
ATOM 1377 O O . PRO B 1 48 ? 6.432 21.227 30.672 1.00 11.77 38 PRO B O 1
ATOM 1381 N N . ARG B 1 49 ? 4.895 21.858 32.257 1.00 13.22 39 ARG B N 1
ATOM 1382 C CA . ARG B 1 49 ? 4.561 23.140 31.685 1.00 12.30 39 ARG B CA 1
ATOM 1383 C C . ARG B 1 49 ? 5.739 23.966 31.355 1.00 11.38 39 ARG B C 1
ATOM 1384 O O . ARG B 1 49 ? 5.666 24.829 30.447 1.00 11.90 39 ARG B O 1
ATOM 1392 N N . ASN B 1 50 ? 6.865 23.824 32.119 1.00 11.23 40 ASN B N 1
ATOM 1393 C CA . ASN B 1 50 ? 7.990 24.703 32.024 1.00 12.21 40 ASN B CA 1
ATOM 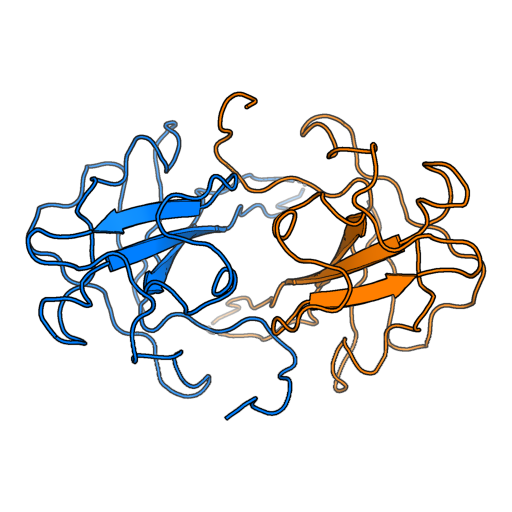1394 C C . ASN B 1 50 ? 9.279 23.948 31.604 1.00 11.85 40 ASN B C 1
ATOM 1395 O O . ASN B 1 50 ? 10.370 24.432 31.870 1.00 13.27 40 ASN B O 1
ATOM 1400 N N . LEU B 1 51 ? 9.110 22.878 30.805 1.00 11.75 41 LEU B N 1
ATOM 1401 C CA . LEU B 1 51 ? 10.269 22.077 30.351 1.00 11.70 41 LEU B CA 1
ATOM 1402 C C . LEU B 1 51 ? 10.885 22.752 29.154 1.00 11.81 41 LEU B C 1
ATOM 1403 O O . LEU B 1 51 ? 10.711 22.273 28.012 1.00 12.50 41 LEU B O 1
ATOM 1408 N N . VAL B 1 52 ? 11.671 23.812 29.361 1.00 11.11 42 VAL B N 1
ATOM 1409 C CA . VAL B 1 52 ? 12.341 24.558 28.348 1.00 11.57 42 VAL B CA 1
ATOM 1410 C C . VAL B 1 52 ? 13.843 24.329 28.486 1.00 12.92 42 VAL B C 1
ATOM 1411 O O . VAL B 1 52 ? 14.404 24.674 29.538 1.00 12.74 42 VAL B O 1
ATOM 1415 N N . PRO B 1 53 ? 14.517 23.827 27.442 1.00 11.35 43 PRO B N 1
ATOM 1416 C CA . PRO B 1 53 ? 16.014 23.718 27.549 1.00 12.16 43 PRO B CA 1
ATOM 1417 C C . PRO B 1 53 ? 16.636 25.024 27.848 1.00 12.47 43 PRO B C 1
ATOM 1418 O O . PRO B 1 53 ? 16.246 26.097 27.455 1.00 14.74 43 PRO B O 1
ATOM 1422 N N . ILE B 1 54 ? 17.751 24.959 28.607 1.00 14.67 44 ILE B N 1
ATOM 1423 C CA . ILE B 1 54 ? 18.523 26.117 29.030 1.00 14.56 44 ILE B CA 1
ATOM 1424 C C . ILE B 1 54 ? 19.643 26.488 28.028 1.00 15.39 44 ILE B C 1
ATOM 1425 O O . ILE B 1 54 ? 20.217 25.592 27.452 1.00 19.42 44 ILE B O 1
ATOM 1430 N N . GLY B 1 55 ? 19.896 27.764 27.832 1.00 16.88 45 GLY B N 1
ATOM 1431 C CA . GLY B 1 55 ? 21.180 28.255 27.256 1.00 20.22 45 GLY B CA 1
ATOM 1432 C C . GLY B 1 55 ? 21.118 29.104 25.996 1.00 18.52 45 GLY B C 1
ATOM 1433 O O . GLY B 1 55 ? 22.162 29.461 25.464 1.00 18.65 45 GLY B O 1
ATOM 1434 N N . LYS B 1 56 ? 19.904 29.483 25.509 1.00 14.90 46 LYS B N 1
ATOM 1435 C CA . LYS B 1 56 ? 19.768 30.389 24.405 1.00 14.75 46 LYS B CA 1
ATOM 1436 C C . LYS B 1 56 ? 18.666 31.393 24.723 1.00 15.98 46 LYS B C 1
ATOM 1437 O O . LYS B 1 56 ? 17.697 31.023 25.325 1.00 16.75 46 LYS B O 1
ATOM 1443 N N . GLY B 1 57 ? 18.875 32.569 24.210 1.00 16.16 47 GLY B N 1
ATOM 1444 C CA . GLY B 1 57 ? 17.835 33.626 24.264 1.00 16.42 47 GLY B CA 1
ATOM 1445 C C . GLY B 1 57 ? 17.825 34.399 25.541 1.00 16.60 47 GLY B C 1
ATOM 1446 O O . GLY B 1 57 ? 18.465 34.046 26.522 1.00 19.13 47 GLY B O 1
ATOM 1447 N N . ASN B 1 58 ? 17.032 35.441 25.501 1.00 15.19 48 ASN B N 1
ATOM 1448 C CA A ASN B 1 58 ? 16.808 36.199 26.715 0.50 14.45 48 ASN B CA 1
ATOM 1449 C CA B ASN B 1 58 ? 16.733 36.280 26.638 0.50 16.42 48 ASN B CA 1
ATOM 1450 C C . ASN B 1 58 ? 15.646 35.687 27.552 1.00 15.00 48 ASN B C 1
ATOM 1451 O O . ASN B 1 58 ? 14.981 34.705 27.207 1.00 14.02 48 ASN B O 1
ATOM 1460 N N . LYS B 1 59 ? 15.377 36.277 28.695 1.00 15.81 49 LYS B N 1
ATOM 1461 C CA . LYS B 1 59 ? 14.392 35.733 29.563 1.00 15.50 49 LYS B CA 1
ATOM 1462 C C . LYS B 1 59 ? 12.986 35.664 28.904 1.00 14.33 49 LYS B C 1
ATOM 1463 O O . LYS B 1 59 ? 12.221 34.654 29.079 1.00 14.64 49 LYS B O 1
ATOM 1469 N N . ASP B 1 60 ? 12.687 36.616 28.062 1.00 13.44 50 ASP B N 1
ATOM 1470 C CA A ASP B 1 60 ? 11.398 36.592 27.464 0.50 15.04 50 ASP B CA 1
ATOM 1471 C CA B ASP B 1 60 ? 11.440 36.720 27.280 0.50 12.81 50 ASP B CA 1
ATOM 1472 C C . ASP B 1 60 ? 11.241 35.540 26.379 1.00 12.74 50 ASP B C 1
ATOM 1473 O O . ASP B 1 60 ? 10.119 35.205 25.958 1.00 12.89 50 ASP B O 1
ATOM 1482 N N . GLU B 1 61 ? 12.344 34.911 25.986 1.00 11.64 51 GLU B N 1
ATOM 1483 C CA . GLU B 1 61 ? 12.359 33.894 24.874 1.00 11.65 51 GLU B CA 1
ATOM 1484 C C . GLU B 1 61 ? 12.355 32.480 25.390 1.00 11.68 51 GLU B C 1
ATOM 1485 O O . GLU B 1 61 ? 12.470 31.556 24.568 1.00 11.87 51 GLU B O 1
ATOM 1491 N N . GLN B 1 62 ? 12.186 32.218 26.681 1.00 10.96 52 GLN B N 1
ATOM 1492 C CA . GLN B 1 62 ? 12.243 30.827 27.217 1.00 11.07 52 GLN B CA 1
ATOM 1493 C C . GLN B 1 62 ? 10.823 30.233 27.117 1.00 10.35 52 GLN B C 1
ATOM 1494 O O . GLN B 1 62 ? 10.121 29.990 28.061 1.00 11.20 52 GLN B O 1
ATOM 1500 N N . ILE B 1 63 ? 10.441 29.938 25.853 1.00 10.13 53 ILE B N 1
ATOM 1501 C CA . ILE B 1 63 ? 9.089 29.551 25.489 1.00 10.37 53 ILE B CA 1
ATOM 1502 C C . ILE B 1 63 ? 9.128 28.825 24.129 1.00 10.08 53 ILE B C 1
ATOM 1503 O O . ILE B 1 63 ? 9.865 29.216 23.240 1.00 10.82 53 ILE B O 1
ATOM 1508 N N . GLY B 1 64 ? 8.297 27.801 23.983 1.00 10.32 54 GLY B N 1
ATOM 1509 C CA . GLY B 1 64 ? 8.253 27.113 22.725 1.00 9.88 54 GLY B CA 1
ATOM 1510 C C . GLY B 1 64 ? 7.392 25.905 22.837 1.00 10.20 54 GLY B C 1
ATOM 1511 O O . GLY B 1 64 ? 6.430 25.817 23.582 1.00 9.25 54 GLY B O 1
ATOM 1512 N N . TYR B 1 65 ? 7.753 24.886 22.034 1.00 9.57 55 TYR B N 1
ATOM 1513 C CA . TYR B 1 65 ? 6.988 23.645 22.004 1.00 9.12 55 TYR B CA 1
ATOM 1514 C C . TYR B 1 65 ? 7.875 22.411 21.780 1.00 8.84 55 TYR B C 1
ATOM 1515 O O . TYR B 1 65 ? 8.975 22.553 21.185 1.00 9.97 55 TYR B O 1
ATOM 1524 N N . TRP B 1 66 ? 7.369 21.271 22.181 1.00 9.26 56 TRP B N 1
ATOM 1525 C CA . TRP B 1 66 ? 7.919 19.937 21.838 1.00 9.33 56 TRP B CA 1
ATOM 1526 C C . TRP B 1 66 ? 7.024 19.358 20.781 1.00 10.70 56 TRP B C 1
ATOM 1527 O O . TRP B 1 66 ? 5.846 19.292 20.946 1.00 11.86 56 TRP B O 1
ATOM 1538 N N . ASN B 1 67 ? 7.658 18.909 19.691 1.00 10.74 57 ASN B N 1
ATOM 1539 C CA . ASN B 1 67 ? 6.916 18.336 18.574 1.00 11.29 57 ASN B CA 1
ATOM 1540 C C . ASN B 1 67 ? 7.089 16.776 18.631 1.00 9.66 57 ASN B C 1
ATOM 1541 O O . ASN B 1 67 ? 8.229 16.312 18.615 1.00 11.29 57 ASN B O 1
ATOM 1546 N N . VAL B 1 68 ? 6.005 16.080 18.679 1.00 11.48 58 VAL B N 1
ATOM 1547 C CA . VAL B 1 68 ? 6.031 14.622 18.694 1.00 12.34 58 VAL B CA 1
ATOM 1548 C C . VAL B 1 68 ? 6.332 14.029 17.368 1.00 14.61 58 VAL B C 1
ATOM 1549 O O . VAL B 1 68 ? 5.730 14.400 16.384 1.00 16.74 58 VAL B O 1
ATOM 1553 N N . GLN B 1 69 ? 7.223 13.055 17.397 1.00 14.33 59 GLN B N 1
ATOM 1554 C CA . GLN B 1 69 ? 7.624 12.183 16.242 1.00 17.44 59 GLN B CA 1
ATOM 1555 C C . GLN B 1 69 ? 7.176 10.742 16.607 1.00 17.69 59 GLN B C 1
ATOM 1556 O O . GLN B 1 69 ? 7.759 10.175 17.539 1.00 18.29 59 GLN B O 1
ATOM 1562 N N . GLU B 1 70 ? 6.171 10.235 15.947 1.00 19.06 60 GLU B N 1
ATOM 1563 C CA . GLU B 1 70 ? 5.724 8.830 16.104 1.00 20.91 60 GLU B CA 1
ATOM 1564 C C . GLU B 1 70 ? 6.783 7.975 15.427 1.00 23.16 60 GLU B C 1
ATOM 1565 O O . GLU B 1 70 ? 7.311 8.360 14.384 1.00 21.44 60 GLU B O 1
ATOM 1571 N N . ARG B 1 71 ? 7.134 6.809 16.032 1.00 19.09 61 ARG B N 1
ATOM 1572 C CA . ARG B 1 71 ? 8.229 5.962 15.606 1.00 21.64 61 ARG B CA 1
ATOM 1573 C C . ARG B 1 71 ? 7.809 4.460 15.557 1.00 20.65 61 ARG B C 1
ATOM 1574 O O . ARG B 1 71 ? 7.086 4.046 16.428 1.00 21.44 61 ARG B O 1
ATOM 1582 N N . TRP B 1 72 ? 8.089 3.802 14.451 1.00 28.06 62 TRP B N 1
ATOM 1583 C CA . TRP B 1 72 ? 7.795 2.344 14.327 1.00 27.08 62 TRP B CA 1
ATOM 1584 C C . TRP B 1 72 ? 8.835 1.752 13.448 1.00 31.59 62 TRP B C 1
ATOM 1585 O O . TRP B 1 72 ? 9.536 2.433 12.716 1.00 37.91 62 TRP B O 1
ATOM 1587 N N . ARG B 1 73 ? 9.000 0.444 13.515 1.00 35.95 63 ARG B N 1
ATOM 1588 C CA . ARG B 1 73 ? 9.896 -0.177 12.582 1.00 37.26 63 ARG B CA 1
ATOM 1589 C C . ARG B 1 73 ? 9.336 -1.556 12.286 1.00 41.11 63 ARG B C 1
ATOM 1590 O O . ARG B 1 73 ? 8.469 -2.044 13.019 1.00 31.42 63 ARG B O 1
ATOM 1598 N N . MET B 1 74 ? 9.756 -2.089 11.134 1.00 46.10 64 MET B N 1
ATOM 1599 C CA . MET B 1 74 ? 9.646 -3.507 10.795 1.00 51.30 64 MET B CA 1
ATOM 1600 C C . MET B 1 74 ? 10.844 -4.321 11.325 1.00 49.16 64 MET B C 1
ATOM 1601 O O . MET B 1 74 ? 12.017 -3.951 11.106 1.00 42.23 64 MET B O 1
ATOM 1606 N N . ARG B 1 75 ? 10.532 -5.392 12.071 1.00 52.19 65 ARG B N 1
ATOM 1607 C CA . ARG B 1 75 ? 11.490 -6.477 12.395 1.00 59.21 65 ARG B CA 1
ATOM 1608 C C . ARG B 1 75 ? 10.738 -7.824 12.128 1.00 63.38 65 ARG B C 1
ATOM 1609 O O . ARG B 1 75 ? 9.756 -8.124 12.809 1.00 57.09 65 ARG B O 1
ATOM 1612 N N . ARG B 1 76 ? 11.164 -8.594 11.113 1.00 66.59 66 ARG B N 1
ATOM 1613 C CA . ARG B 1 76 ? 10.339 -9.682 10.541 1.00 63.48 66 ARG B CA 1
ATOM 1614 C C . ARG B 1 76 ? 9.062 -9.100 9.885 1.00 63.29 66 ARG B C 1
ATOM 1615 O O . ARG B 1 76 ? 7.931 -9.450 10.236 1.00 60.90 66 ARG B O 1
ATOM 1617 N N . ARG B 1 79 ? 5.542 -4.918 12.211 1.00 50.50 69 ARG B N 1
ATOM 1618 C CA . ARG B 1 79 ? 5.508 -3.519 12.681 1.00 50.81 69 ARG B CA 1
ATOM 1619 C C . ARG B 1 79 ? 5.615 -3.443 14.175 1.00 41.41 69 ARG B C 1
ATOM 1620 O O . ARG B 1 79 ? 4.698 -3.850 14.872 1.00 46.43 69 ARG B O 1
ATOM 1622 N N . VAL B 1 80 ? 6.727 -2.883 14.662 1.00 31.80 70 VAL B N 1
ATOM 1623 C CA . VAL B 1 80 ? 6.950 -2.666 16.060 1.00 25.83 70 VAL B CA 1
ATOM 1624 C C . VAL B 1 80 ? 6.791 -1.112 16.355 1.00 20.07 70 VAL B C 1
ATOM 1625 O O . VAL B 1 80 ? 7.566 -0.386 15.826 1.00 24.75 70 VAL B O 1
ATOM 1629 N N . ASP B 1 81 ? 5.835 -0.765 17.182 1.00 21.21 71 ASP B N 1
ATOM 1630 C CA . ASP B 1 81 ? 5.677 0.629 17.611 1.00 22.84 71 ASP B CA 1
ATOM 1631 C C . ASP B 1 81 ? 6.744 0.916 18.680 1.00 25.47 71 ASP B C 1
ATOM 1632 O O . ASP B 1 81 ? 6.934 0.125 19.633 1.00 27.07 71 ASP B O 1
ATOM 1637 N N . LEU B 1 82 ? 7.437 2.016 18.511 1.00 17.60 72 LEU B N 1
ATOM 1638 C CA . LEU B 1 82 ? 8.522 2.441 19.366 1.00 17.84 72 LEU B CA 1
ATOM 1639 C C . LEU B 1 82 ? 8.084 3.662 20.203 1.00 17.23 72 LEU B C 1
ATOM 1640 O O . LEU B 1 82 ? 7.089 4.323 19.909 1.00 17.86 72 LEU B O 1
ATOM 1645 N N . PRO B 1 83 ? 8.752 3.926 21.358 1.00 16.10 73 PRO B N 1
ATOM 1646 C CA . PRO B 1 83 ? 8.485 5.143 22.086 1.00 15.30 73 PRO B CA 1
ATOM 1647 C C . PRO B 1 83 ? 8.656 6.309 21.125 1.00 14.07 73 PRO B C 1
ATOM 1648 O O . PRO B 1 83 ? 9.613 6.433 20.384 1.00 14.99 73 PRO B O 1
ATOM 1652 N N . PRO B 1 84 ? 7.732 7.264 21.264 1.00 13.72 74 PRO B N 1
ATOM 1653 C CA . PRO B 1 84 ? 7.919 8.469 20.447 1.00 15.12 74 PRO B CA 1
ATOM 1654 C C . PRO B 1 84 ? 9.085 9.343 20.909 1.00 15.20 74 PRO B C 1
ATOM 1655 O O . PRO B 1 84 ? 9.515 9.278 22.060 1.00 15.11 74 PRO B O 1
ATOM 1659 N N . LYS B 1 85 ? 9.616 10.157 20.011 1.00 13.69 75 LYS B N 1
ATOM 1660 C CA . LYS B 1 85 ? 10.544 11.198 20.324 1.00 14.33 75 LYS B CA 1
ATOM 1661 C C . LYS B 1 85 ? 9.826 12.540 20.253 1.00 11.89 75 LYS B C 1
ATOM 1662 O O . LYS B 1 85 ? 8.806 12.714 19.654 1.00 14.18 75 LYS B O 1
ATOM 1668 N N . VAL B 1 86 ? 10.351 13.446 21.062 1.00 12.02 76 VAL B N 1
ATOM 1669 C CA . VAL B 1 86 ? 9.948 14.864 21.020 1.00 11.01 76 VAL B CA 1
ATOM 1670 C C . VAL B 1 86 ? 11.130 15.761 20.783 1.00 10.89 76 VAL B C 1
ATOM 1671 O O . VAL B 1 86 ? 12.205 15.570 21.364 1.00 11.42 76 VAL B O 1
ATOM 1675 N N . HIS B 1 87 ? 10.974 16.779 19.951 1.00 10.65 77 HIS B N 1
ATOM 1676 C CA . HIS B 1 87 ? 12.011 17.743 19.659 1.00 10.70 77 HIS B CA 1
ATOM 1677 C C . HIS B 1 87 ? 11.561 19.159 19.998 1.00 10.66 77 HIS B C 1
ATOM 1678 O O . HIS B 1 87 ? 10.402 19.495 19.687 1.00 10.80 77 HIS B O 1
ATOM 1685 N N . PHE B 1 88 ? 12.439 19.936 20.621 1.00 9.64 78 PHE B N 1
ATOM 1686 C CA . PHE B 1 88 ? 12.047 21.258 21.107 1.00 10.21 78 PHE B CA 1
ATOM 1687 C C . PHE B 1 88 ? 12.352 22.334 20.099 1.00 9.23 78 PHE B C 1
ATOM 1688 O O . PHE B 1 88 ? 13.453 22.347 19.482 1.00 10.34 78 PHE B O 1
ATOM 1696 N N . TYR B 1 89 ? 11.450 23.302 19.955 1.00 9.08 79 TYR B N 1
ATOM 1697 C CA . TYR B 1 89 ? 11.622 24.458 19.135 1.00 9.70 79 TYR B CA 1
ATOM 1698 C C . TYR B 1 89 ? 11.125 25.673 19.884 1.00 9.85 79 TYR B C 1
ATOM 1699 O O . TYR B 1 89 ? 10.066 25.631 20.495 1.00 9.77 79 TYR B O 1
ATOM 1708 N N . TYR B 1 90 ? 11.871 26.775 19.797 1.00 9.82 80 TYR B N 1
ATOM 1709 C CA . TYR B 1 90 ? 11.404 28.048 20.344 1.00 9.53 80 TYR B CA 1
ATOM 1710 C C . TYR B 1 90 ? 10.146 28.550 19.644 1.00 9.72 80 TYR B C 1
ATOM 1711 O O . TYR B 1 90 ? 9.969 28.325 18.438 1.00 8.91 80 TYR B O 1
ATOM 1720 N N . LEU B 1 91 ? 9.346 29.302 20.363 1.00 9.57 81 LEU B N 1
ATOM 1721 C CA . LEU B 1 91 ? 8.158 29.910 19.770 1.00 9.91 81 LEU B CA 1
ATOM 1722 C C . LEU B 1 91 ? 8.518 30.741 18.521 1.00 9.98 81 LEU B C 1
ATOM 1723 O O . LEU B 1 91 ? 9.449 31.507 18.535 1.00 10.10 81 LEU B O 1
ATOM 1728 N N . GLY B 1 92 ? 7.743 30.507 17.456 1.00 10.24 82 GLY B N 1
ATOM 1729 C CA . GLY B 1 92 ? 7.987 31.177 16.174 1.00 11.11 82 GLY B CA 1
ATOM 1730 C C . GLY B 1 92 ? 9.121 30.655 15.369 1.00 11.88 82 GLY B C 1
ATOM 1731 O O . GLY B 1 92 ? 9.522 31.277 14.369 1.00 12.63 82 GLY B O 1
ATOM 1732 N N . THR B 1 93 ? 9.565 29.435 15.681 1.00 10.50 83 THR B N 1
ATOM 1733 C CA . THR B 1 93 ? 10.580 28.703 14.919 1.00 10.61 83 THR B CA 1
ATOM 1734 C C . THR B 1 93 ? 10.133 27.280 14.709 1.00 10.85 83 THR B C 1
ATOM 1735 O O . THR B 1 93 ? 9.110 26.891 15.253 1.00 10.50 83 THR B O 1
ATOM 1739 N N . GLY B 1 94 ? 10.915 26.534 13.904 1.00 11.89 84 GLY B N 1
ATOM 1740 C CA . GLY B 1 94 ? 10.620 25.099 13.759 1.00 10.60 84 GLY B CA 1
ATOM 1741 C C . GLY B 1 94 ? 9.536 24.811 12.745 1.00 10.85 84 GLY B C 1
ATOM 1742 O O . GLY B 1 94 ? 9.078 25.690 12.020 1.00 12.61 84 GLY B O 1
ATOM 1743 N N . PRO B 1 95 ? 9.102 23.563 12.688 1.00 10.82 85 PRO B N 1
ATOM 1744 C CA . PRO B 1 95 ? 8.030 23.119 11.738 1.00 10.77 85 PRO B CA 1
ATOM 1745 C C . PRO B 1 95 ? 6.749 23.776 11.971 1.00 12.09 85 PRO B C 1
ATOM 1746 O O . PRO B 1 95 ? 5.907 23.822 11.066 1.00 13.56 85 PRO B O 1
ATOM 1750 N N . HIS B 1 96 ? 6.471 24.257 13.207 1.00 10.61 86 HIS B N 1
ATOM 1751 C CA . HIS B 1 96 ? 5.243 24.973 13.557 1.00 10.94 86 HIS B CA 1
ATOM 1752 C C . HIS B 1 96 ? 5.518 26.421 13.914 1.00 10.62 86 HIS B C 1
ATOM 1753 O O . HIS B 1 96 ? 4.888 26.957 14.846 1.00 10.93 86 HIS B O 1
ATOM 1760 N N . LYS B 1 97 ? 6.348 27.085 13.096 1.00 11.89 87 LYS B N 1
ATOM 1761 C CA . LYS B 1 97 ? 6.701 28.470 13.299 1.00 11.82 87 LYS B CA 1
ATOM 1762 C C . LYS B 1 97 ? 5.483 29.396 13.253 1.00 11.51 87 LYS B C 1
ATOM 1763 O O . LYS B 1 97 ? 5.566 30.488 13.790 1.00 13.76 87 LYS B O 1
ATOM 1769 N N . ASP B 1 98 ? 4.434 28.975 12.583 1.00 11.37 88 ASP B N 1
ATOM 1770 C CA A ASP B 1 98 ? 3.217 29.677 12.327 0.70 12.81 88 ASP B CA 1
ATOM 1771 C CA B ASP B 1 98 ? 3.365 29.949 12.451 0.30 12.40 88 ASP B CA 1
ATOM 1772 C C . ASP B 1 98 ? 2.243 29.718 13.459 1.00 12.19 88 ASP B C 1
ATOM 1773 O O . ASP B 1 98 ? 1.280 30.464 13.478 1.00 13.96 88 ASP B O 1
ATOM 1782 N N . LEU B 1 99 ? 2.395 28.784 14.396 1.00 11.03 89 LEU B N 1
ATOM 1783 C CA . LEU B 1 99 ? 1.484 28.654 15.531 1.00 10.81 89 LEU B CA 1
ATOM 1784 C C . LEU B 1 99 ? 1.758 29.662 16.604 1.00 11.73 89 LEU B C 1
ATOM 1785 O O . LEU B 1 99 ? 2.878 29.899 16.951 1.00 12.01 89 LEU B O 1
ATOM 1790 N N . LYS B 1 100 ? 0.688 30.260 17.082 1.00 11.41 90 LYS B N 1
ATOM 1791 C CA . LYS B 1 100 ? 0.751 31.093 18.297 1.00 11.10 90 LYS B CA 1
ATOM 1792 C C . LYS B 1 100 ? 0.853 30.213 19.486 1.00 11.04 90 LYS B C 1
ATOM 1793 O O . LYS B 1 100 ? 0.527 29.079 19.455 1.00 11.55 90 LYS B O 1
ATOM 1799 N N . PHE B 1 101 ? 1.318 30.793 20.581 1.00 11.67 91 PHE B N 1
ATOM 1800 C CA . PHE B 1 101 ? 1.514 29.997 21.792 1.00 11.14 91 PHE B CA 1
ATOM 1801 C C . PHE B 1 101 ? 0.296 29.312 22.202 1.00 11.64 91 PHE B C 1
ATOM 1802 O O . PHE B 1 101 ? -0.775 29.969 22.417 1.00 12.64 91 PHE B O 1
ATOM 1810 N N . ARG B 1 102 ? 0.276 28.052 22.338 1.00 10.38 92 ARG B N 1
ATOM 1811 C CA . ARG B 1 102 ? -0.779 27.184 22.773 1.00 10.48 92 ARG B CA 1
ATOM 1812 C C . ARG B 1 102 ? -1.905 26.970 21.780 1.00 11.61 92 ARG B C 1
ATOM 1813 O O . ARG B 1 102 ? -2.878 26.305 22.096 1.00 14.57 92 ARG B O 1
ATOM 1821 N N . GLN B 1 103 ? -1.685 27.418 20.551 1.00 12.27 93 GLN B N 1
ATOM 1822 C CA . GLN B 1 103 ? -2.624 27.042 19.467 1.00 13.02 93 GLN B CA 1
ATOM 1823 C C . GLN B 1 103 ? -2.665 25.548 19.367 1.00 15.90 93 GLN B C 1
ATOM 1824 O O . GLN B 1 103 ? -1.626 24.890 19.348 1.00 13.99 93 GLN B O 1
ATOM 1830 N N . ARG B 1 104 ? -3.855 24.964 19.341 1.00 16.00 94 ARG B N 1
ATOM 1831 C CA . ARG B 1 104 ? -3.967 23.521 19.442 1.00 16.61 94 ARG B CA 1
ATOM 1832 C C . ARG B 1 104 ? -3.560 22.811 18.187 1.00 17.26 94 ARG B C 1
ATOM 1833 O O . ARG B 1 104 ? -4.084 23.093 17.082 1.00 19.75 94 ARG B O 1
ATOM 1841 N N . SER B 1 105 ? -2.628 21.852 18.269 1.00 15.39 95 SER B N 1
ATOM 1842 C CA . SER B 1 105 ? -2.242 20.988 17.191 1.00 14.25 95 SER B CA 1
ATOM 1843 C C . SER B 1 105 ? -1.824 19.652 17.752 1.00 14.31 95 SER B C 1
ATOM 1844 O O . SER B 1 105 ? -0.931 19.613 18.628 1.00 15.54 95 SER B O 1
ATOM 1847 N N . ASP B 1 106 ? -2.426 18.536 17.318 1.00 15.33 96 ASP B N 1
ATOM 1848 C CA . ASP B 1 106 ? -2.111 17.295 17.948 1.00 15.53 96 ASP B CA 1
ATOM 1849 C C . ASP B 1 106 ? -0.659 16.990 17.740 1.00 12.50 96 ASP B C 1
ATOM 1850 O O . ASP B 1 106 ? -0.096 17.073 16.640 1.00 13.25 96 ASP B O 1
ATOM 1855 N N . GLY B 1 107 ? 0.018 16.550 18.797 1.00 12.79 97 GLY B N 1
ATOM 1856 C CA . GLY B 1 107 ? 1.461 16.251 18.797 1.00 14.00 97 GLY B CA 1
ATOM 1857 C C . GLY B 1 107 ? 2.327 17.424 19.143 1.00 13.95 97 GLY B C 1
ATOM 1858 O O . GLY B 1 107 ? 3.545 17.347 19.098 1.00 16.95 97 GLY B O 1
ATOM 1859 N N . VAL B 1 108 ? 1.732 18.574 19.415 1.00 11.04 98 VAL B N 1
ATOM 1860 C CA . VAL B 1 108 ? 2.482 19.757 19.773 1.00 11.01 98 VAL B CA 1
ATOM 1861 C C . VAL B 1 108 ? 2.203 20.060 21.236 1.00 9.82 98 VAL B C 1
ATOM 1862 O O . VAL B 1 108 ? 1.062 20.244 21.680 1.00 12.01 98 VAL B O 1
ATOM 1866 N N . VAL B 1 109 ? 3.282 20.076 22.042 1.00 10.06 99 VAL B N 1
ATOM 1867 C CA . VAL B 1 109 ? 3.187 20.232 23.485 1.00 10.53 99 VAL B CA 1
ATOM 1868 C C . VAL B 1 109 ? 3.869 21.517 23.884 1.00 10.78 99 VAL B C 1
ATOM 1869 O O . VAL B 1 109 ? 5.079 21.719 23.647 1.00 10.32 99 VAL B O 1
ATOM 1873 N N . TRP B 1 110 ? 3.161 22.487 24.511 1.00 9.52 100 TRP B N 1
ATOM 1874 C CA . TRP B 1 110 ? 3.663 23.792 24.789 1.00 9.85 100 TRP B CA 1
ATOM 1875 C C . TRP B 1 110 ? 4.341 23.966 26.111 1.00 9.02 100 TRP B C 1
ATOM 1876 O O . TRP B 1 110 ? 3.854 23.415 27.123 1.00 11.07 100 TRP B O 1
ATOM 1887 N N . VAL B 1 111 ? 5.388 24.757 26.107 1.00 9.51 101 VAL B N 1
ATOM 1888 C CA . VAL B 1 111 ? 6.172 24.965 27.371 1.00 10.60 101 VAL B CA 1
ATOM 1889 C C . VAL B 1 111 ? 6.580 26.396 27.434 1.00 9.69 101 VAL B C 1
ATOM 1890 O O . VAL B 1 111 ? 6.875 27.078 26.454 1.00 9.80 101 VAL B O 1
ATOM 1894 N N . ALA B 1 112 ? 6.707 26.906 28.698 1.00 10.28 102 ALA B N 1
ATOM 1895 C CA . ALA B 1 112 ? 7.214 28.244 28.950 1.00 10.96 102 ALA B CA 1
ATOM 1896 C C . ALA B 1 112 ? 7.696 28.346 30.367 1.00 11.67 102 ALA B C 1
ATOM 1897 O O . ALA B 1 112 ? 7.100 27.752 31.252 1.00 13.42 102 ALA B O 1
ATOM 1899 N N . LYS B 1 113 ? 8.764 29.099 30.551 1.00 11.63 103 LYS B N 1
ATOM 1900 C CA . LYS B 1 113 ? 9.156 29.430 31.896 1.00 12.48 103 LYS B CA 1
ATOM 1901 C C . LYS B 1 113 ? 8.580 30.776 32.330 1.00 12.49 103 LYS B C 1
ATOM 1902 O O . LYS B 1 113 ? 8.211 31.611 31.536 1.00 12.21 103 LYS B O 1
ATOM 1908 N N . GLU B 1 114 ? 8.616 30.999 33.656 1.00 12.38 104 GLU B N 1
ATOM 1909 C CA A GLU B 1 114 ? 8.236 32.265 34.256 0.50 12.86 104 GLU B CA 1
ATOM 1910 C CA B GLU B 1 114 ? 8.296 32.292 34.244 0.50 12.56 104 GLU B CA 1
ATOM 1911 C C . GLU B 1 114 ? 9.104 33.367 33.686 1.00 12.03 104 GLU B C 1
ATOM 1912 O O . GLU B 1 114 ? 10.370 33.247 33.474 1.00 14.56 104 GLU B O 1
ATOM 1923 N N . GLY B 1 115 ? 8.479 34.462 33.299 1.00 11.74 105 GLY B N 1
ATOM 1924 C CA . GLY B 1 115 ? 9.145 35.581 32.648 1.00 11.93 105 GLY B CA 1
ATOM 1925 C C . GLY B 1 115 ? 9.117 35.603 31.141 1.00 12.41 105 GLY B C 1
ATOM 1926 O O . GLY B 1 115 ? 9.555 36.608 30.560 1.00 15.49 105 GLY B O 1
ATOM 1927 N N . ALA B 1 116 ? 8.752 34.480 30.518 1.00 10.79 106 ALA B N 1
ATOM 1928 C CA . ALA B 1 116 ? 8.674 34.460 29.087 1.00 11.12 106 ALA B CA 1
ATOM 1929 C C . ALA B 1 116 ? 7.580 35.404 28.563 1.00 11.49 106 ALA B C 1
ATOM 1930 O O . ALA B 1 116 ? 6.566 35.606 29.287 1.00 13.78 106 ALA B O 1
ATOM 1932 N N . LYS B 1 117 ? 7.662 35.831 27.336 1.00 12.81 107 LYS B N 1
ATOM 1933 C CA A LYS B 1 117 ? 6.557 36.507 26.705 0.50 13.38 107 LYS B CA 1
ATOM 1934 C CA B LYS B 1 117 ? 6.652 36.650 26.612 0.50 13.38 107 LYS B CA 1
ATOM 1935 C C . LYS B 1 117 ? 6.068 35.703 25.538 1.00 13.09 107 LYS B C 1
ATOM 1936 O O . LYS B 1 117 ? 6.845 35.056 24.761 1.00 13.38 107 LYS B O 1
ATOM 1947 N N . THR B 1 118 ? 4.786 35.771 25.320 1.00 11.69 108 THR B N 1
ATOM 1948 C CA . THR B 1 118 ? 4.088 34.961 24.290 1.00 11.28 108 THR B CA 1
ATOM 1949 C C . THR B 1 118 ? 4.182 35.594 22.897 1.00 12.15 108 THR B C 1
ATOM 1950 O O . THR B 1 118 ? 3.218 35.891 22.262 1.00 15.24 108 THR B O 1
ATOM 1954 N N . VAL B 1 119 ? 5.398 35.883 22.457 1.00 12.05 109 VAL B N 1
ATOM 1955 C CA . VAL B 1 119 ? 5.667 36.403 21.140 1.00 13.37 109 VAL B CA 1
ATOM 1956 C C . VAL B 1 119 ? 6.775 35.584 20.488 1.00 12.33 109 VAL B C 1
ATOM 1957 O O . VAL B 1 119 ? 7.631 34.995 21.182 1.00 12.69 109 VAL B O 1
ATOM 1961 N N . ASN B 1 120 ? 6.827 35.597 19.172 1.00 11.87 110 ASN B N 1
ATOM 1962 C CA . ASN B 1 120 ? 7.815 34.875 18.417 1.00 12.15 110 ASN B CA 1
ATOM 1963 C C . ASN B 1 120 ? 9.186 35.295 18.862 1.00 12.76 110 ASN B C 1
ATOM 1964 O O . ASN B 1 120 ? 9.517 36.496 19.025 1.00 14.57 110 ASN B O 1
ATOM 1969 N N . THR B 1 121 ? 10.054 34.333 19.059 1.00 11.95 111 THR B N 1
ATOM 1970 C CA . THR B 1 121 ? 11.445 34.602 19.482 1.00 10.91 111 THR B CA 1
ATOM 1971 C C . THR B 1 121 ? 12.324 34.930 18.262 1.00 12.35 111 THR B C 1
ATOM 1972 O O . THR B 1 121 ? 11.929 34.787 17.105 1.00 13.53 111 THR B O 1
ATOM 1976 N N . SER B 1 122 ? 13.543 35.352 18.589 1.00 13.03 112 SER B N 1
ATOM 1977 C CA . SER B 1 122 ? 14.530 35.795 17.552 1.00 15.10 112 SER B CA 1
ATOM 1978 C C . SER B 1 122 ? 15.493 34.750 17.170 1.00 16.60 112 SER B C 1
ATOM 1979 O O . SER B 1 122 ? 16.465 35.012 16.453 1.00 18.48 112 SER B O 1
ATOM 1982 N N . LEU B 1 123 ? 15.300 33.528 17.652 1.00 14.25 113 LEU B N 1
ATOM 1983 C CA . LEU B 1 123 ? 16.336 32.520 17.699 1.00 15.32 113 LEU B CA 1
ATOM 1984 C C . LEU B 1 123 ? 16.513 31.721 16.442 1.00 14.76 113 LEU B C 1
ATOM 1985 O O . LEU B 1 123 ? 17.546 31.042 16.321 1.00 16.35 113 LEU B O 1
ATOM 1990 N N . GLY B 1 124 ? 15.539 31.709 15.552 1.00 13.94 114 GLY B N 1
ATOM 1991 C CA . GLY B 1 124 ? 15.664 30.921 14.346 1.00 15.03 114 GLY B CA 1
ATOM 1992 C C . GLY B 1 124 ? 15.745 29.456 14.634 1.00 16.28 114 GLY B C 1
ATOM 1993 O O . GLY B 1 124 ? 15.287 28.924 15.606 1.00 16.82 114 GLY B O 1
ATOM 1994 N N . ASN B 1 125 ? 16.397 28.758 13.675 1.00 17.10 115 ASN B N 1
ATOM 1995 C CA . ASN B 1 125 ? 16.590 27.353 13.685 1.00 17.70 115 ASN B CA 1
ATOM 1996 C C . ASN B 1 125 ? 18.060 26.945 13.637 1.00 15.96 115 ASN B C 1
ATOM 1997 O O . ASN B 1 125 ? 18.903 27.775 13.218 1.00 18.70 115 ASN B O 1
ATOM 2002 N N . ARG B 1 126 ? 18.314 25.712 14.020 1.00 14.88 116 ARG B N 1
ATOM 2003 C CA . ARG B 1 126 ? 19.699 25.199 13.944 1.00 16.29 116 ARG B CA 1
ATOM 2004 C C . ARG B 1 126 ? 20.096 25.043 12.481 1.00 17.01 116 ARG B C 1
ATOM 2005 O O . ARG B 1 126 ? 19.323 24.611 11.661 1.00 17.26 116 ARG B O 1
ATOM 2013 N N . LYS B 1 127 ? 21.361 25.386 12.205 1.00 18.40 117 LYS B N 1
ATOM 2014 C CA . LYS B 1 127 ? 21.943 25.025 10.918 1.00 23.69 117 LYS B CA 1
ATOM 2015 C C . LYS B 1 127 ? 22.116 23.526 10.848 1.00 22.64 117 LYS B C 1
ATOM 2016 O O . LYS B 1 127 ? 22.520 22.861 11.804 1.00 21.94 117 LYS B O 1
ATOM 2020 N N . ARG B 1 128 ? 21.820 22.948 9.675 1.00 24.16 118 ARG B N 1
ATOM 2021 C CA . ARG B 1 128 ? 21.833 21.510 9.545 1.00 23.36 118 ARG B CA 1
ATOM 2022 C C . ARG B 1 128 ? 23.142 20.840 9.920 1.00 22.93 118 ARG B C 1
ATOM 2023 O O . ARG B 1 128 ? 23.136 19.784 10.512 1.00 25.69 118 ARG B O 1
ATOM 2031 N N . ASN B 1 129 ? 24.257 21.486 9.564 1.00 23.80 119 ASN B N 1
ATOM 2032 C CA . ASN B 1 129 ? 25.566 20.926 9.886 1.00 27.35 119 ASN B CA 1
ATOM 2033 C C . ASN B 1 129 ? 26.118 21.256 11.276 1.00 31.05 119 ASN B C 1
ATOM 2034 O O . ASN B 1 129 ? 27.212 20.819 11.631 1.00 33.87 119 ASN B O 1
ATOM 2039 N N . GLN B 1 130 ? 25.361 22.004 12.087 1.00 26.23 120 GLN B N 1
ATOM 2040 C CA A GLN B 1 130 ? 25.574 22.390 13.541 0.50 25.65 120 GLN B CA 1
ATOM 2041 C CA B GLN B 1 130 ? 25.792 22.144 13.475 0.50 24.87 120 GLN B CA 1
ATOM 2042 C C . GLN B 1 130 ? 25.171 21.061 14.277 1.00 26.13 120 GLN B C 1
ATOM 2043 O O . GLN B 1 130 ? 24.091 20.562 14.014 1.00 25.03 120 GLN B O 1
ATOM 2054 N N . LYS B 1 131 ? 25.945 20.517 15.195 1.00 25.01 121 LYS B N 1
ATOM 2055 C CA . LYS B 1 131 ? 25.465 19.367 15.961 1.00 24.28 121 LYS B CA 1
ATOM 2056 C C . LYS B 1 131 ? 24.387 19.856 17.005 1.00 21.81 121 LYS B C 1
ATOM 2057 O O . LYS B 1 131 ? 24.549 20.905 17.606 1.00 24.30 121 LYS B O 1
ATOM 2060 N N . PRO B 1 132 ? 23.344 19.059 17.181 1.00 21.02 122 PRO B N 1
ATOM 2061 C CA . PRO B 1 132 ? 22.400 19.355 18.268 1.00 21.66 122 PRO B CA 1
ATOM 2062 C C . PRO B 1 132 ? 23.036 19.304 19.659 1.00 23.62 122 PRO B C 1
ATOM 2063 O O . PRO B 1 132 ? 23.994 18.528 19.906 1.00 28.55 122 PRO B O 1
ATOM 2067 N N . LEU B 1 133 ? 22.555 20.092 20.558 1.00 20.91 123 LEU B N 1
ATOM 2068 C CA . LEU B 1 133 ? 23.045 20.081 21.943 1.00 19.99 123 LEU B CA 1
ATOM 2069 C C . LEU B 1 133 ? 22.205 19.176 22.809 1.00 17.26 123 LEU B C 1
ATOM 2070 O O . LEU B 1 133 ? 21.017 19.067 22.654 1.00 15.11 123 LEU B O 1
ATOM 2075 N N . GLU B 1 134 ? 22.760 18.569 23.865 1.00 18.59 124 GLU B N 1
ATOM 2076 C CA . GLU B 1 134 ? 22.017 17.852 24.839 1.00 19.48 124 GLU B CA 1
ATOM 2077 C C . GLU B 1 134 ? 21.248 18.891 25.657 1.00 17.07 124 GLU B C 1
ATOM 2078 O O . GLU B 1 134 ? 21.792 19.910 26.141 1.00 18.29 124 GLU B O 1
ATOM 2084 N N . PRO B 1 135 ? 19.902 18.742 25.769 1.00 15.69 125 PRO B N 1
ATOM 2085 C CA . PRO B 1 135 ? 19.141 19.734 26.536 1.00 15.20 125 PRO B CA 1
ATOM 2086 C C . PRO B 1 135 ? 19.290 19.581 28.014 1.00 15.58 125 PRO B C 1
ATOM 2087 O O . PRO B 1 135 ? 19.157 18.441 28.510 1.00 17.78 125 PRO B O 1
ATOM 2091 N N . LYS B 1 136 ? 19.546 20.663 28.713 1.00 15.14 126 LYS B N 1
ATOM 2092 C CA A LYS B 1 136 ? 19.578 20.648 30.184 0.50 16.51 126 LYS B CA 1
ATOM 2093 C CA B LYS B 1 136 ? 19.617 20.719 30.176 0.50 16.89 126 LYS B CA 1
ATOM 2094 C C . LYS B 1 136 ? 18.437 21.525 30.702 1.00 15.46 126 LYS B C 1
ATOM 2095 O O . LYS B 1 136 ? 18.067 22.522 30.037 1.00 16.50 126 LYS B O 1
ATOM 2106 N N . PHE B 1 137 ? 17.959 21.158 31.878 1.00 14.69 127 PHE B N 1
ATOM 2107 C CA . PHE B 1 137 ? 16.774 21.719 32.493 1.00 14.66 127 PHE B CA 1
ATOM 2108 C C . PHE B 1 137 ? 16.980 22.226 33.924 1.00 15.75 127 PHE B C 1
ATOM 2109 O O . PHE B 1 137 ? 17.866 21.680 34.655 1.00 17.76 127 PHE B O 1
ATOM 2117 N N . SER B 1 138 ? 16.103 23.063 34.353 1.00 16.04 128 SER B N 1
ATOM 2118 C CA . SER B 1 138 ? 16.024 23.595 35.755 1.00 18.18 128 SER B CA 1
ATOM 2119 C C . SER B 1 138 ? 15.201 22.722 36.660 1.00 19.89 128 SER B C 1
ATOM 2120 O O . SER B 1 138 ? 15.101 22.996 37.886 1.00 20.38 128 SER B O 1
ATOM 2123 N N . ILE B 1 139 ? 14.514 21.733 36.152 1.00 15.80 129 ILE B N 1
ATOM 2124 C CA . ILE B 1 139 ? 13.686 20.828 36.857 1.00 17.51 129 ILE B CA 1
ATOM 2125 C C . ILE B 1 139 ? 14.167 19.389 36.544 1.00 15.78 129 ILE B C 1
ATOM 2126 O O . ILE B 1 139 ? 14.771 19.136 35.536 1.00 17.13 129 ILE B O 1
ATOM 2131 N N . ALA B 1 140 ? 13.814 18.446 37.379 1.00 18.79 130 ALA B N 1
ATOM 2132 C CA . ALA B 1 140 ? 13.952 17.021 37.141 1.00 19.20 130 ALA B CA 1
ATOM 2133 C C . ALA B 1 140 ? 13.120 16.627 35.922 1.00 18.98 130 ALA B C 1
ATOM 2134 O O . ALA B 1 140 ? 11.987 17.113 35.771 1.00 20.15 130 ALA B O 1
ATOM 2136 N N . LEU B 1 141 ? 13.643 15.712 35.130 1.00 18.79 131 LEU B N 1
ATOM 2137 C CA . LEU B 1 141 ? 12.788 15.022 34.163 1.00 17.19 131 LEU B CA 1
ATOM 2138 C C . LEU B 1 141 ? 11.880 14.078 34.850 1.00 17.53 131 LEU B C 1
ATOM 2139 O O . LEU B 1 141 ? 12.325 13.278 35.728 1.00 21.11 131 LEU B O 1
ATOM 2144 N N . PRO B 1 142 ? 10.610 14.050 34.521 1.00 16.10 132 PRO B N 1
ATOM 2145 C CA . PRO B 1 142 ? 9.756 13.018 34.962 1.00 16.73 132 PRO B CA 1
ATOM 2146 C C . PRO B 1 142 ? 10.242 11.621 34.510 1.00 16.19 132 PRO B C 1
ATOM 2147 O O . PRO B 1 142 ? 10.976 11.513 33.528 1.00 16.29 132 PRO B O 1
ATOM 2151 N N . PRO B 1 143 ? 9.755 10.569 35.209 1.00 16.55 133 PRO B N 1
ATOM 2152 C CA . PRO B 1 143 ? 10.269 9.242 34.920 1.00 19.79 133 PRO B CA 1
ATOM 2153 C C . PRO B 1 143 ? 10.084 8.792 33.477 1.00 18.82 133 PRO B C 1
ATOM 2154 O O . PRO B 1 143 ? 10.857 7.979 32.983 1.00 18.10 133 PRO B O 1
ATOM 2158 N N . GLU B 1 144 ? 9.042 9.276 32.797 1.00 15.99 134 GLU B N 1
ATOM 2159 C CA . GLU B 1 144 ? 8.759 8.821 31.415 1.00 14.69 134 GLU B CA 1
ATOM 2160 C C . GLU B 1 144 ? 9.591 9.502 30.327 1.00 14.18 134 GLU B C 1
ATOM 2161 O O . GLU B 1 144 ? 9.433 9.119 29.194 1.00 14.42 134 GLU B O 1
ATOM 2167 N N . LEU B 1 145 ? 10.389 10.472 30.684 1.00 13.52 135 LEU B N 1
ATOM 2168 C CA . LEU B 1 145 ? 11.198 11.222 29.751 1.00 14.39 135 LEU B CA 1
ATOM 2169 C C . LEU B 1 145 ? 12.715 10.943 29.978 1.00 14.66 135 LEU B C 1
ATOM 2170 O O . LEU B 1 145 ? 13.165 10.920 31.129 1.00 16.69 135 LEU B O 1
ATOM 2175 N N . SER B 1 146 ? 13.430 10.740 28.879 1.00 14.36 136 SER B N 1
ATOM 2176 C CA . SER B 1 146 ? 14.918 10.616 28.885 1.00 16.22 136 SER B CA 1
ATOM 2177 C C . SER B 1 146 ? 15.553 11.256 27.701 1.00 14.89 136 SER B C 1
ATOM 2178 O O . SER B 1 146 ? 14.919 11.386 26.647 1.00 15.92 136 SER B O 1
ATOM 2181 N N . VAL B 1 147 ? 16.754 11.723 27.863 1.00 19.04 137 VAL B N 1
ATOM 2182 C CA . VAL B 1 147 ? 17.446 12.322 26.741 1.00 19.37 137 VAL B CA 1
ATOM 2183 C C . VAL B 1 147 ? 17.967 11.224 25.850 1.00 20.46 137 VAL B C 1
ATOM 2184 O O . VAL B 1 147 ? 18.435 10.149 26.295 1.00 21.70 137 VAL B O 1
ATOM 2188 N N . VAL B 1 148 ? 17.828 11.442 24.588 1.00 20.68 138 VAL B N 1
ATOM 2189 C CA . VAL B 1 148 ? 18.439 10.615 23.567 1.00 22.43 138 VAL B CA 1
ATOM 2190 C C . VAL B 1 148 ? 19.906 11.125 23.403 1.00 26.95 138 VAL B C 1
ATOM 2191 O O . VAL B 1 148 ? 20.157 12.297 22.989 1.00 31.25 138 VAL B O 1
ATOM 2195 N N . GLU B 1 149 ? 20.890 10.321 23.758 1.00 29.56 139 GLU B N 1
ATOM 2196 C CA . GLU B 1 149 ? 22.296 10.771 23.659 1.00 33.72 139 GLU B CA 1
ATOM 2197 C C . GLU B 1 149 ? 22.874 10.562 22.245 1.00 42.42 139 GLU B C 1
ATOM 2198 O O . GLU B 1 149 ? 22.395 9.708 21.501 1.00 36.71 139 GLU B O 1
ATOM 2200 N N . PHE B 1 150 ? 23.869 11.403 21.897 1.00 53.37 140 PHE B N 1
ATOM 2201 C CA . PHE B 1 150 ? 24.855 11.191 20.784 1.00 60.40 140 PHE B CA 1
ATOM 2202 C C . PHE B 1 150 ? 24.730 12.272 19.718 1.00 64.05 140 PHE B C 1
ATOM 2203 O O . PHE B 1 150 ? 25.135 13.414 19.930 1.00 67.74 140 PHE B O 1
#